Protein AF-A0A959X5K1-F1 (afdb_monomer_lite)

Structure (mmCIF, N/CA/C/O backbone):
data_AF-A0A959X5K1-F1
#
_entry.id   AF-A0A959X5K1-F1
#
loop_
_atom_site.group_PDB
_atom_site.id
_atom_site.type_symbol
_atom_site.label_atom_id
_atom_site.label_alt_id
_atom_site.label_comp_id
_atom_site.label_asym_id
_atom_site.label_entity_id
_atom_site.label_seq_id
_atom_site.pdbx_PDB_ins_code
_atom_site.Cartn_x
_atom_site.Cartn_y
_atom_site.Cartn_z
_atom_site.occupancy
_atom_site.B_iso_or_equiv
_atom_site.auth_seq_id
_atom_site.auth_comp_id
_atom_site.auth_asym_id
_atom_site.auth_atom_id
_atom_site.pdbx_PDB_model_num
ATOM 1 N N . MET A 1 1 ? 23.063 24.736 -25.709 1.00 43.69 1 MET A N 1
ATOM 2 C CA . MET A 1 1 ? 22.345 24.090 -24.593 1.00 43.69 1 MET A CA 1
ATOM 3 C C . MET A 1 1 ? 21.245 23.262 -25.231 1.00 43.69 1 MET A C 1
ATOM 5 O O . MET A 1 1 ? 20.213 23.814 -25.581 1.00 43.69 1 MET A O 1
ATOM 9 N N . GLU A 1 2 ? 21.546 22.007 -25.569 1.00 43.53 2 GLU A N 1
ATOM 10 C CA . GLU A 1 2 ? 20.599 21.127 -26.264 1.00 43.53 2 GLU A CA 1
ATOM 11 C C . GLU A 1 2 ? 19.374 20.903 -25.375 1.00 43.53 2 GLU A C 1
ATOM 13 O O . GLU A 1 2 ? 19.496 20.518 -24.210 1.00 43.53 2 GLU A O 1
ATOM 18 N N . LEU A 1 3 ? 18.194 21.192 -25.918 1.00 49.06 3 LEU A N 1
ATOM 19 C CA . LEU A 1 3 ? 16.920 20.885 -25.289 1.00 49.06 3 LEU A CA 1
ATOM 20 C C . LEU A 1 3 ? 16.820 19.358 -25.194 1.00 49.06 3 LEU A C 1
ATOM 22 O O . LEU A 1 3 ? 16.525 18.695 -26.185 1.00 49.06 3 LEU A O 1
ATOM 26 N N . ARG A 1 4 ? 17.116 18.789 -24.017 1.00 59.97 4 ARG A N 1
ATOM 27 C CA . ARG A 1 4 ? 16.822 17.381 -23.720 1.00 59.97 4 ARG A CA 1
ATOM 28 C C . ARG A 1 4 ? 15.323 17.191 -23.903 1.00 59.97 4 ARG A C 1
ATOM 30 O O . ARG A 1 4 ? 14.542 17.664 -23.082 1.00 59.97 4 ARG A O 1
ATOM 37 N N . VAL A 1 5 ? 14.937 16.534 -24.991 1.00 61.31 5 VAL A N 1
ATOM 38 C CA . VAL A 1 5 ? 13.550 16.140 -25.229 1.00 61.31 5 VAL A CA 1
ATOM 39 C C . VAL A 1 5 ? 13.126 15.274 -24.036 1.00 61.31 5 VAL A C 1
ATOM 41 O O . VAL A 1 5 ? 13.814 14.290 -23.742 1.00 61.31 5 VAL A O 1
ATOM 44 N N . PRO A 1 6 ? 12.077 15.652 -23.284 1.00 72.31 6 PRO A N 1
ATOM 45 C CA . PRO A 1 6 ? 11.595 14.834 -22.183 1.00 72.31 6 PRO A CA 1
ATOM 46 C C . PRO A 1 6 ? 11.136 13.488 -22.745 1.00 72.31 6 PRO A C 1
ATOM 48 O O . PRO A 1 6 ? 10.443 13.440 -23.760 1.00 72.31 6 PRO A O 1
ATOM 51 N N . TYR A 1 7 ? 11.552 12.395 -22.106 1.00 78.44 7 TYR A N 1
ATOM 52 C CA . TYR A 1 7 ? 11.063 11.066 -22.456 1.00 78.44 7 TYR A CA 1
ATOM 53 C C . TYR A 1 7 ? 9.536 11.048 -22.325 1.00 78.44 7 TYR A C 1
ATOM 55 O O . TYR A 1 7 ? 9.003 11.362 -21.260 1.00 78.44 7 TYR A O 1
ATOM 63 N N . GLN A 1 8 ? 8.850 10.694 -23.409 1.00 81.00 8 GLN A N 1
ATOM 64 C CA . GLN A 1 8 ? 7.410 10.482 -23.422 1.00 81.00 8 GLN A CA 1
ATOM 65 C C . GLN A 1 8 ? 7.157 8.987 -23.613 1.00 81.00 8 GLN A C 1
ATOM 67 O O . GLN A 1 8 ? 7.578 8.441 -24.633 1.00 81.00 8 GLN A O 1
ATOM 72 N N . PRO A 1 9 ? 6.521 8.308 -22.644 1.00 79.00 9 PRO A N 1
ATOM 73 C CA . PRO A 1 9 ? 6.221 6.897 -22.788 1.00 79.00 9 PRO A CA 1
ATOM 74 C C . PRO A 1 9 ? 5.222 6.693 -23.926 1.00 79.00 9 PRO A C 1
ATOM 76 O O . PRO A 1 9 ? 4.133 7.266 -23.931 1.00 79.00 9 PRO A O 1
ATOM 79 N N . GLU A 1 10 ? 5.595 5.856 -24.890 1.00 83.81 10 GLU A N 1
ATOM 80 C CA . GLU A 1 10 ? 4.657 5.369 -25.892 1.00 83.81 10 GLU A CA 1
ATOM 81 C C . GLU A 1 10 ? 3.649 4.414 -25.237 1.00 83.81 10 GLU A C 1
ATOM 83 O O . GLU A 1 10 ? 3.964 3.708 -24.279 1.00 83.81 10 GLU A O 1
ATOM 88 N N . ILE A 1 11 ? 2.420 4.381 -25.756 1.00 83.50 11 ILE A N 1
ATOM 89 C CA . ILE A 1 11 ? 1.342 3.550 -25.194 1.00 83.50 11 ILE A CA 1
ATOM 90 C C . ILE A 1 11 ? 1.515 2.070 -25.599 1.00 83.50 11 ILE A C 1
ATOM 92 O O . ILE A 1 11 ? 1.111 1.167 -24.868 1.00 83.50 11 ILE A O 1
ATOM 96 N N . ALA A 1 12 ? 2.145 1.806 -26.751 1.00 86.25 12 ALA A N 1
ATOM 97 C CA . ALA A 1 12 ? 2.345 0.462 -27.300 1.00 86.25 12 ALA A CA 1
ATOM 98 C C . ALA A 1 12 ? 3.810 0.173 -27.714 1.00 86.25 12 ALA A C 1
ATOM 100 O O . ALA A 1 12 ? 4.059 -0.213 -28.858 1.00 86.25 12 ALA A O 1
ATOM 101 N N . PRO A 1 13 ? 4.800 0.334 -26.812 1.00 83.50 13 PRO A N 1
ATOM 102 C CA . PRO A 1 13 ? 6.223 0.189 -27.141 1.00 83.50 13 PRO A CA 1
ATOM 103 C C . PRO A 1 13 ? 6.631 -1.257 -27.454 1.00 83.50 13 PRO A C 1
ATOM 105 O O . PRO A 1 13 ? 7.675 -1.502 -28.056 1.00 83.50 13 PRO A O 1
ATOM 108 N N . VAL A 1 14 ? 5.808 -2.239 -27.070 1.00 83.56 14 VAL A N 1
ATOM 109 C CA . VAL A 1 14 ? 6.082 -3.659 -27.296 1.00 83.56 14 VAL A CA 1
ATOM 110 C C . VAL A 1 14 ? 5.436 -4.068 -28.611 1.00 83.56 14 VAL A C 1
ATOM 112 O O . VAL A 1 14 ? 4.251 -4.398 -28.674 1.00 83.56 14 VAL A O 1
ATOM 115 N N . ASN A 1 15 ? 6.238 -4.049 -29.676 1.00 82.12 15 ASN A N 1
ATOM 116 C CA . ASN A 1 15 ? 5.842 -4.504 -31.012 1.00 82.12 15 ASN A CA 1
ATOM 117 C C . ASN A 1 15 ? 4.575 -3.804 -31.560 1.00 82.12 15 ASN A C 1
ATOM 119 O O . ASN A 1 15 ? 3.786 -4.416 -32.279 1.00 82.12 15 ASN A O 1
ATOM 123 N N . GLY A 1 16 ? 4.331 -2.548 -31.162 1.00 83.50 16 GLY A N 1
ATOM 124 C CA . GLY A 1 16 ? 3.161 -1.769 -31.583 1.00 83.50 16 GLY A CA 1
ATOM 125 C C . GLY A 1 16 ? 1.818 -2.274 -31.041 1.00 83.50 16 GLY A C 1
ATOM 126 O O . GLY A 1 16 ? 0.771 -1.791 -31.468 1.00 83.50 16 GLY A O 1
ATOM 127 N N . SER A 1 17 ? 1.812 -3.244 -30.118 1.00 88.62 17 SER A N 1
ATOM 128 C CA . SER A 1 17 ? 0.588 -3.848 -29.591 1.00 88.62 17 SER A CA 1
ATOM 129 C C . SER A 1 17 ? 0.280 -3.368 -28.177 1.00 88.62 17 SER A C 1
ATOM 131 O O . SER A 1 17 ? 1.017 -3.643 -27.229 1.00 88.62 17 SER A O 1
ATOM 133 N N . LEU A 1 18 ? -0.876 -2.718 -28.022 1.00 90.44 18 LEU A N 1
ATOM 134 C CA . LEU A 1 18 ? -1.377 -2.250 -26.729 1.00 90.44 18 LEU A CA 1
ATOM 135 C C . LEU A 1 18 ? -1.512 -3.390 -25.710 1.00 90.44 18 LEU A C 1
ATOM 137 O O . LEU A 1 18 ? -1.177 -3.226 -24.540 1.00 90.44 18 LEU A O 1
ATOM 141 N N . THR A 1 19 ? -1.997 -4.554 -26.146 1.00 91.19 19 THR A N 1
ATOM 142 C CA . THR A 1 19 ? -2.244 -5.689 -25.250 1.00 91.19 19 THR A CA 1
ATOM 143 C C . THR A 1 19 ? -0.942 -6.289 -24.737 1.00 91.19 19 THR A C 1
ATOM 145 O O . THR A 1 19 ? -0.837 -6.585 -23.550 1.00 91.19 19 THR A O 1
ATOM 148 N N . LEU A 1 20 ? 0.075 -6.418 -25.594 1.00 88.50 20 LEU A N 1
ATOM 149 C CA . LEU A 1 20 ? 1.394 -6.899 -25.182 1.00 88.50 20 LEU A CA 1
ATOM 150 C C . LEU A 1 20 ? 2.075 -5.911 -24.234 1.00 88.50 20 LEU A C 1
ATOM 152 O O . LEU A 1 20 ? 2.602 -6.326 -23.203 1.00 88.50 20 LEU A O 1
ATOM 156 N N . SER A 1 21 ? 2.011 -4.613 -24.532 1.00 90.19 21 SER A N 1
ATOM 157 C CA . SER A 1 21 ? 2.534 -3.574 -23.641 1.00 90.19 21 SER A CA 1
ATOM 158 C C . SER A 1 21 ? 1.841 -3.570 -22.280 1.00 90.19 21 SER A C 1
ATOM 160 O O . SER A 1 21 ? 2.523 -3.478 -21.261 1.00 90.19 21 SER A O 1
ATOM 162 N N . ALA A 1 22 ? 0.520 -3.763 -22.237 1.00 90.94 22 ALA A N 1
ATOM 163 C CA . ALA A 1 22 ? -0.222 -3.895 -20.985 1.00 90.94 22 ALA A CA 1
ATOM 164 C C . ALA A 1 22 ? 0.196 -5.144 -20.186 1.00 90.94 22 ALA A C 1
ATOM 166 O O . ALA A 1 22 ? 0.398 -5.061 -18.976 1.00 90.94 22 ALA A O 1
ATOM 167 N N . LEU A 1 23 ? 0.386 -6.291 -20.848 1.00 92.69 23 LEU A N 1
ATOM 168 C CA . LEU A 1 23 ? 0.854 -7.521 -20.195 1.00 92.69 23 LEU A CA 1
ATOM 169 C C . LEU A 1 23 ? 2.262 -7.369 -19.609 1.00 92.69 23 LEU A C 1
ATOM 171 O O . LEU A 1 23 ? 2.522 -7.838 -18.502 1.00 92.69 23 LEU A O 1
ATOM 175 N N . VAL A 1 24 ? 3.160 -6.683 -20.317 1.00 92.50 24 VAL A N 1
ATOM 176 C CA . VAL A 1 24 ? 4.510 -6.384 -19.821 1.00 92.50 24 VAL A CA 1
ATOM 177 C C . VAL A 1 24 ? 4.456 -5.397 -18.648 1.00 92.50 24 VAL A C 1
ATOM 179 O O . VAL A 1 24 ? 5.138 -5.605 -17.644 1.00 92.50 24 VAL A O 1
ATOM 182 N N . ALA A 1 25 ? 3.598 -4.376 -18.717 1.00 92.19 25 ALA A N 1
ATOM 183 C CA . ALA A 1 25 ? 3.394 -3.417 -17.629 1.00 92.19 25 ALA A CA 1
ATOM 184 C C . ALA A 1 25 ? 2.793 -4.050 -16.359 1.00 92.19 25 ALA A C 1
ATOM 186 O O . ALA A 1 25 ? 2.992 -3.531 -15.263 1.00 92.19 25 ALA A O 1
ATOM 187 N N . LEU A 1 26 ? 2.103 -5.191 -16.474 1.00 94.69 26 LEU A N 1
ATOM 188 C CA . LEU A 1 26 ? 1.565 -5.941 -15.333 1.00 94.69 26 LEU A CA 1
ATOM 189 C C . LEU A 1 26 ? 2.632 -6.721 -14.548 1.00 94.69 26 LEU A C 1
ATOM 191 O O . LEU A 1 26 ? 2.380 -7.101 -13.404 1.00 94.69 26 LEU A O 1
ATOM 195 N N . LEU A 1 27 ? 3.820 -6.968 -15.111 1.00 96.06 27 LEU A N 1
ATOM 196 C CA . LEU A 1 27 ? 4.839 -7.825 -14.487 1.00 96.06 27 LEU A CA 1
ATOM 197 C C . LEU A 1 27 ? 5.269 -7.382 -13.075 1.00 96.06 27 LEU A C 1
ATOM 199 O O . LEU A 1 27 ? 5.339 -8.248 -12.197 1.00 96.06 27 LEU A O 1
ATOM 203 N N . PRO A 1 28 ? 5.518 -6.089 -12.784 1.00 95.06 28 PRO A N 1
ATOM 204 C CA . PRO A 1 28 ? 5.879 -5.660 -11.430 1.00 95.06 28 PRO A CA 1
ATOM 205 C C . PRO A 1 28 ? 4.752 -5.918 -10.419 1.00 95.06 28 PRO A C 1
ATOM 207 O O . PRO A 1 28 ? 5.002 -6.350 -9.293 1.00 95.06 28 PRO A O 1
ATOM 210 N N . LEU A 1 29 ? 3.501 -5.724 -10.848 1.00 94.31 29 LEU A N 1
ATOM 211 C CA . LEU A 1 29 ? 2.308 -5.950 -10.035 1.00 94.31 29 LEU A CA 1
ATOM 212 C C . LEU A 1 29 ? 2.107 -7.446 -9.741 1.00 94.31 29 LEU A C 1
ATOM 214 O O . LEU A 1 29 ? 1.891 -7.846 -8.599 1.00 94.31 29 LEU A O 1
ATOM 218 N N . LEU A 1 30 ? 2.250 -8.301 -10.753 1.00 95.88 30 LEU A N 1
ATOM 219 C CA . LEU A 1 30 ? 2.216 -9.751 -10.554 1.00 95.88 30 LEU A CA 1
ATOM 220 C C . LEU A 1 30 ? 3.348 -10.214 -9.636 1.00 95.88 30 LEU A C 1
ATOM 222 O O . LEU A 1 30 ? 3.130 -11.068 -8.779 1.00 95.88 30 LEU A O 1
ATOM 226 N N . THR A 1 31 ? 4.533 -9.614 -9.762 1.00 95.88 31 THR A N 1
ATOM 227 C CA . THR A 1 31 ? 5.687 -9.933 -8.914 1.00 95.88 31 THR A CA 1
ATOM 228 C C . THR A 1 31 ? 5.363 -9.693 -7.444 1.00 95.88 31 THR A C 1
ATOM 230 O O . THR A 1 31 ? 5.574 -10.591 -6.628 1.00 95.88 31 THR A O 1
ATOM 233 N N . ILE A 1 32 ? 4.789 -8.539 -7.088 1.00 94.50 32 ILE A N 1
ATOM 234 C CA . ILE A 1 32 ? 4.451 -8.257 -5.686 1.00 94.50 32 ILE A CA 1
ATOM 235 C C . ILE A 1 32 ? 3.330 -9.169 -5.166 1.00 94.50 32 ILE A C 1
ATOM 237 O O . ILE A 1 32 ? 3.446 -9.707 -4.065 1.00 94.50 32 ILE A O 1
ATOM 241 N N . PHE A 1 33 ? 2.290 -9.438 -5.964 1.00 93.50 33 PHE A N 1
ATOM 242 C CA . PHE A 1 33 ? 1.192 -10.318 -5.547 1.00 93.50 33 PHE A CA 1
ATOM 243 C C . PHE A 1 33 ? 1.632 -11.772 -5.368 1.00 93.50 33 PHE A C 1
ATOM 245 O O . PHE A 1 33 ? 1.243 -12.420 -4.395 1.00 93.50 33 PHE A O 1
ATOM 252 N N . ILE A 1 34 ? 2.471 -12.289 -6.266 1.00 95.56 34 ILE A N 1
ATOM 253 C CA . ILE A 1 34 ? 2.982 -13.661 -6.181 1.00 95.56 34 ILE A CA 1
ATOM 254 C C . ILE A 1 34 ? 3.962 -13.787 -5.013 1.00 95.56 34 ILE A C 1
ATOM 256 O O . ILE A 1 34 ? 3.846 -14.717 -4.213 1.00 95.56 34 ILE A O 1
ATOM 260 N N . THR A 1 35 ? 4.905 -12.853 -4.871 1.00 96.12 35 THR A N 1
ATOM 261 C CA . THR A 1 35 ? 5.909 -12.919 -3.796 1.00 96.12 35 THR A CA 1
ATOM 262 C C . THR A 1 35 ? 5.286 -12.767 -2.410 1.00 96.12 35 THR A C 1
ATOM 264 O O . THR A 1 35 ? 5.654 -13.507 -1.497 1.00 96.12 35 THR A O 1
ATOM 267 N N . LEU A 1 36 ? 4.305 -11.875 -2.243 1.00 92.62 36 LEU A N 1
ATOM 268 C CA . LEU A 1 36 ? 3.651 -11.650 -0.954 1.00 92.62 36 LEU A CA 1
ATOM 269 C C . LEU A 1 36 ? 2.544 -12.676 -0.664 1.00 92.62 36 LEU A C 1
ATOM 271 O O . LEU A 1 36 ? 2.467 -13.201 0.444 1.00 92.62 36 LEU A O 1
ATOM 275 N N . GLY A 1 37 ? 1.698 -12.985 -1.648 1.00 90.31 37 GLY A N 1
ATOM 276 C CA . GLY A 1 37 ? 0.537 -13.859 -1.470 1.00 90.31 37 GLY A CA 1
ATOM 277 C C . GLY A 1 37 ? 0.879 -15.346 -1.534 1.00 90.31 37 GLY A C 1
ATOM 278 O O . GLY A 1 37 ? 0.533 -16.104 -0.627 1.00 90.31 37 GLY A O 1
ATOM 279 N N . ALA A 1 38 ? 1.572 -15.771 -2.594 1.00 92.44 38 ALA A N 1
ATOM 280 C CA . ALA A 1 38 ? 1.869 -17.185 -2.827 1.00 92.44 38 ALA A CA 1
ATOM 281 C C . ALA A 1 38 ? 3.150 -17.632 -2.111 1.00 92.44 38 ALA A C 1
ATOM 283 O O . ALA A 1 38 ? 3.142 -18.639 -1.406 1.00 92.44 38 ALA A O 1
ATOM 284 N N . LEU A 1 39 ? 4.241 -16.872 -2.259 1.00 93.62 39 LEU A N 1
ATOM 285 C CA . LEU A 1 39 ? 5.542 -17.220 -1.673 1.00 93.62 39 LEU A CA 1
ATOM 286 C C . LEU A 1 39 ? 5.700 -16.747 -0.221 1.00 93.62 39 LEU A C 1
ATOM 288 O O . LEU A 1 39 ? 6.617 -17.198 0.464 1.00 93.62 39 LEU A O 1
ATOM 292 N N . ARG A 1 40 ? 4.812 -15.858 0.252 1.00 92.69 40 ARG A N 1
ATOM 293 C CA . ARG A 1 40 ? 4.804 -15.308 1.620 1.00 92.69 40 ARG A CA 1
ATOM 294 C C . ARG A 1 40 ? 6.150 -14.715 2.044 1.00 92.69 40 ARG A C 1
ATOM 296 O O . ARG A 1 40 ? 6.591 -14.877 3.183 1.00 92.69 40 ARG A O 1
ATOM 303 N N . TRP A 1 41 ? 6.828 -14.041 1.119 1.00 94.88 41 TRP A N 1
ATOM 304 C CA . TRP A 1 41 ? 8.067 -13.331 1.417 1.00 94.88 41 TRP A CA 1
ATOM 305 C C . TRP A 1 41 ? 7.816 -12.170 2.375 1.00 94.88 41 TRP A C 1
ATOM 307 O O . TRP A 1 41 ? 6.720 -11.617 2.454 1.00 94.88 41 TRP A O 1
ATOM 317 N N . LYS A 1 42 ? 8.865 -11.757 3.092 1.00 93.94 42 LYS A N 1
ATOM 318 C CA . LYS A 1 42 ? 8.795 -10.526 3.885 1.00 93.94 42 LYS A CA 1
ATOM 319 C C . LYS A 1 42 ? 8.573 -9.338 2.943 1.00 93.94 42 LYS A C 1
ATOM 321 O O . LYS A 1 42 ? 9.202 -9.266 1.888 1.00 93.94 42 LYS A O 1
ATOM 326 N N . ALA A 1 43 ? 7.735 -8.389 3.361 1.00 89.38 43 ALA A N 1
ATOM 327 C CA . ALA A 1 43 ? 7.292 -7.270 2.526 1.00 89.38 43 ALA A CA 1
ATOM 328 C C . ALA A 1 43 ? 8.443 -6.472 1.884 1.00 89.38 43 ALA A C 1
ATOM 330 O O . ALA A 1 43 ? 8.347 -6.099 0.721 1.00 89.38 43 ALA A O 1
ATOM 331 N N . HIS A 1 44 ? 9.561 -6.278 2.593 1.00 91.50 44 HIS A N 1
ATOM 332 C CA . HIS A 1 44 ? 10.728 -5.579 2.043 1.00 91.50 44 HIS A CA 1
ATOM 333 C C . HIS A 1 44 ? 11.367 -6.320 0.859 1.00 91.50 44 HIS A C 1
ATOM 335 O O . HIS A 1 44 ? 11.732 -5.684 -0.124 1.00 91.50 44 HIS A O 1
ATOM 341 N N . TRP A 1 45 ? 11.461 -7.654 0.906 1.00 94.00 45 TRP A N 1
ATOM 342 C CA . TRP A 1 45 ? 11.999 -8.445 -0.207 1.00 94.00 45 TRP A CA 1
ATOM 343 C C . TRP A 1 45 ? 11.034 -8.498 -1.390 1.00 94.00 45 TRP A C 1
ATOM 345 O O . TRP A 1 45 ? 11.463 -8.355 -2.533 1.00 94.00 45 TRP A O 1
ATOM 355 N N . ALA A 1 46 ? 9.735 -8.641 -1.118 1.00 94.62 46 ALA A N 1
ATOM 356 C CA . ALA A 1 46 ? 8.697 -8.566 -2.144 1.00 94.62 46 ALA A CA 1
ATOM 357 C C . ALA A 1 46 ? 8.727 -7.205 -2.865 1.00 94.62 46 ALA A C 1
ATOM 359 O O . ALA A 1 46 ? 8.808 -7.158 -4.092 1.00 94.62 46 ALA A O 1
ATOM 360 N N . GLY A 1 47 ? 8.776 -6.103 -2.110 1.00 93.12 47 GLY A N 1
ATOM 361 C CA . GLY A 1 47 ? 8.868 -4.747 -2.653 1.00 93.12 47 GLY A CA 1
ATOM 362 C C . GLY A 1 47 ? 10.135 -4.520 -3.481 1.00 93.12 47 GLY A C 1
ATOM 363 O O . GLY A 1 47 ? 10.044 -4.070 -4.620 1.00 93.12 47 GLY A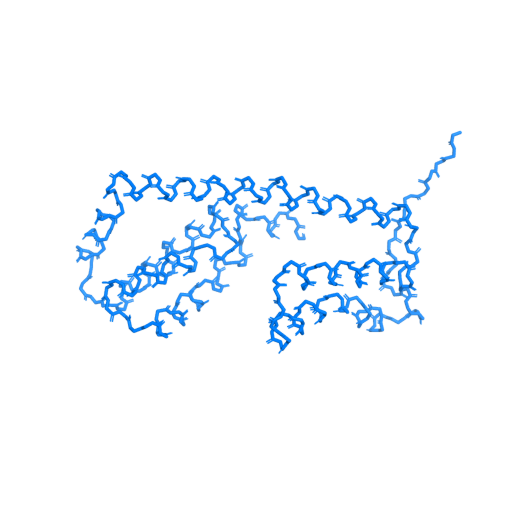 O 1
ATOM 364 N N . LEU A 1 48 ? 11.308 -4.907 -2.963 1.00 95.00 48 LEU A N 1
ATOM 365 C CA . LEU A 1 48 ? 12.574 -4.798 -3.702 1.00 95.00 48 LEU A CA 1
ATOM 366 C C . LEU A 1 48 ? 12.546 -5.588 -5.016 1.00 95.00 48 LEU A C 1
ATOM 368 O O . LEU A 1 48 ? 13.017 -5.094 -6.039 1.00 95.00 48 LEU A O 1
ATOM 372 N N . SER A 1 49 ? 11.962 -6.790 -5.010 1.00 95.62 49 SER A N 1
ATOM 373 C CA . SER A 1 49 ? 11.823 -7.594 -6.228 1.00 95.62 49 SER A CA 1
ATOM 374 C C . SER A 1 49 ? 10.898 -6.937 -7.257 1.00 95.62 49 SER A C 1
ATOM 376 O O . SER A 1 49 ? 11.227 -6.909 -8.441 1.00 95.62 49 SER A O 1
ATOM 378 N N . ALA A 1 50 ? 9.790 -6.333 -6.819 1.00 95.62 50 ALA A N 1
ATOM 379 C CA . ALA A 1 50 ? 8.868 -5.627 -7.701 1.00 95.62 50 ALA A CA 1
ATOM 380 C C . ALA A 1 50 ? 9.505 -4.368 -8.308 1.00 95.62 50 ALA A C 1
ATOM 382 O O . ALA A 1 50 ? 9.352 -4.130 -9.503 1.00 95.62 50 ALA A O 1
ATOM 383 N N . VAL A 1 51 ? 10.282 -3.611 -7.523 1.00 95.25 51 VAL A N 1
ATOM 384 C CA . VAL A 1 51 ? 11.061 -2.464 -8.023 1.00 95.25 51 VAL A CA 1
ATOM 385 C C . VAL A 1 51 ? 12.101 -2.918 -9.046 1.00 95.25 51 VAL A C 1
ATOM 387 O O . VAL A 1 51 ? 12.225 -2.303 -10.103 1.00 95.25 51 VAL A O 1
ATOM 390 N N . ALA A 1 52 ? 12.811 -4.019 -8.783 1.00 96.25 52 ALA A N 1
ATOM 391 C CA . ALA A 1 52 ? 13.769 -4.570 -9.737 1.00 96.25 52 ALA A CA 1
ATOM 392 C C . ALA A 1 52 ? 13.088 -4.942 -11.065 1.00 96.25 52 ALA A C 1
ATOM 394 O O . ALA A 1 52 ? 13.564 -4.553 -12.130 1.00 96.25 52 ALA A O 1
ATOM 395 N N . VAL A 1 53 ? 11.938 -5.622 -11.014 1.00 96.88 53 VAL A N 1
ATOM 396 C CA . VAL A 1 53 ? 11.153 -5.954 -12.213 1.00 96.88 53 VAL A CA 1
ATOM 397 C C . VAL A 1 53 ? 10.641 -4.693 -12.916 1.00 96.88 53 VAL A C 1
ATOM 399 O O . VAL A 1 53 ? 10.717 -4.622 -14.139 1.00 96.88 53 VAL A O 1
ATOM 402 N N . ALA A 1 54 ? 10.191 -3.672 -12.181 1.00 95.81 54 ALA A N 1
ATOM 403 C CA . ALA A 1 54 ? 9.753 -2.399 -12.757 1.00 95.81 54 ALA A CA 1
ATOM 404 C C . ALA A 1 54 ? 10.879 -1.679 -13.512 1.00 95.81 54 ALA A C 1
ATOM 406 O O . ALA A 1 54 ? 10.657 -1.204 -14.623 1.00 95.81 54 ALA A O 1
ATOM 407 N N . ILE A 1 55 ? 12.095 -1.658 -12.958 1.00 95.62 55 ILE A N 1
ATOM 408 C CA . ILE A 1 55 ? 13.275 -1.081 -13.621 1.00 95.62 55 ILE A CA 1
ATOM 409 C C . ILE A 1 55 ? 13.593 -1.843 -14.913 1.00 95.62 55 ILE A C 1
ATOM 411 O O . ILE A 1 55 ? 13.826 -1.224 -15.951 1.00 95.62 55 ILE A O 1
ATOM 415 N N . LEU A 1 56 ? 13.565 -3.180 -14.875 1.00 95.38 56 LEU A N 1
ATOM 416 C CA . LEU A 1 56 ? 13.797 -4.006 -16.064 1.00 95.38 56 LEU A CA 1
ATOM 417 C C . LEU A 1 56 ? 12.736 -3.745 -17.141 1.00 95.38 56 LEU A C 1
ATOM 419 O O . LEU A 1 56 ? 13.074 -3.576 -18.310 1.00 95.38 56 LEU A O 1
ATOM 423 N N . VAL A 1 57 ? 11.463 -3.659 -16.755 1.00 94.69 57 VAL A N 1
ATOM 424 C CA . VAL A 1 57 ? 10.360 -3.353 -17.674 1.00 94.69 57 VAL A CA 1
ATOM 425 C C . VAL A 1 57 ? 10.492 -1.947 -18.263 1.00 94.69 57 VAL A C 1
ATOM 427 O O . VAL A 1 57 ? 10.310 -1.783 -19.467 1.00 94.69 57 VAL A O 1
ATOM 430 N N . ALA A 1 58 ? 10.853 -0.942 -17.465 1.00 92.62 58 ALA A N 1
ATOM 431 C CA . ALA A 1 58 ? 11.031 0.427 -17.944 1.00 92.62 58 ALA A CA 1
ATOM 432 C C . ALA A 1 58 ? 12.149 0.528 -18.996 1.00 92.62 58 ALA A C 1
ATOM 434 O O . ALA A 1 58 ? 11.960 1.141 -20.048 1.00 92.62 58 ALA A O 1
ATOM 435 N N . ILE A 1 59 ? 13.290 -0.123 -18.748 1.00 92.56 59 ILE A N 1
ATOM 436 C CA . ILE A 1 59 ? 14.445 -0.084 -19.654 1.00 92.56 59 ILE A CA 1
ATOM 437 C C . ILE A 1 59 ? 14.181 -0.920 -20.910 1.00 92.56 59 ILE A C 1
ATOM 439 O O . ILE A 1 59 ? 14.351 -0.422 -22.019 1.00 92.56 59 ILE A O 1
ATOM 443 N N . PHE A 1 60 ? 13.765 -2.180 -20.756 1.00 91.38 60 PHE A N 1
ATOM 444 C CA . PHE A 1 60 ? 13.685 -3.123 -21.878 1.00 91.38 60 PHE A CA 1
ATOM 445 C C . PHE A 1 60 ? 12.324 -3.147 -22.577 1.00 91.38 60 PHE A C 1
ATOM 447 O O . PHE A 1 60 ? 12.260 -3.403 -23.774 1.00 91.38 60 PHE A O 1
ATOM 454 N N . GLY A 1 61 ? 11.233 -2.913 -21.847 1.00 89.19 61 GLY A N 1
ATOM 455 C CA . GLY A 1 61 ? 9.874 -2.926 -22.397 1.00 89.19 61 GLY A CA 1
ATOM 456 C C . GLY A 1 61 ? 9.426 -1.570 -22.936 1.00 89.19 61 GLY A C 1
ATOM 457 O O . GLY A 1 61 ? 8.698 -1.520 -23.923 1.00 89.19 61 GLY A O 1
ATOM 458 N N . PHE A 1 62 ? 9.866 -0.481 -22.301 1.00 89.88 62 PHE A N 1
ATOM 459 C CA . PHE A 1 62 ? 9.443 0.885 -22.627 1.00 89.88 62 PHE A CA 1
ATOM 460 C C . PHE A 1 62 ? 10.572 1.754 -23.207 1.00 89.88 62 PHE A C 1
ATOM 462 O O . PHE A 1 62 ? 10.323 2.889 -23.594 1.00 89.88 62 PHE A O 1
ATOM 469 N N . ASN A 1 63 ? 11.796 1.225 -23.336 1.00 87.88 63 ASN A N 1
ATOM 470 C CA . ASN A 1 63 ? 12.961 1.948 -23.866 1.00 87.88 63 ASN A CA 1
ATOM 471 C C . ASN A 1 63 ? 13.272 3.254 -23.109 1.00 87.88 63 ASN A C 1
ATOM 473 O O . ASN A 1 63 ? 13.799 4.214 -23.678 1.00 87.88 63 ASN A O 1
ATOM 477 N N . MET A 1 64 ? 12.959 3.304 -21.811 1.00 89.75 64 MET A N 1
ATOM 478 C CA . MET A 1 64 ? 13.237 4.471 -20.983 1.00 89.75 64 MET A CA 1
ATOM 479 C C . MET A 1 64 ? 14.751 4.611 -20.753 1.00 89.75 64 MET A C 1
ATOM 481 O O . MET A 1 64 ? 15.414 3.637 -20.379 1.00 89.75 64 MET A O 1
ATOM 485 N N . PRO A 1 65 ? 15.333 5.817 -20.911 1.00 92.25 65 PRO A N 1
ATOM 486 C CA . PRO A 1 65 ? 16.738 6.045 -20.598 1.00 92.25 65 PRO A CA 1
ATOM 487 C C . PRO A 1 65 ? 17.066 5.640 -19.156 1.00 92.25 65 PRO A C 1
ATOM 489 O O . PRO A 1 65 ? 16.349 6.007 -18.221 1.00 92.25 65 PRO A O 1
ATOM 492 N N . VAL A 1 66 ? 18.187 4.939 -18.958 1.00 91.06 66 VAL A N 1
ATOM 493 C CA . VAL A 1 66 ? 18.596 4.412 -17.639 1.00 91.06 66 VAL A CA 1
ATOM 494 C C . VAL A 1 66 ? 18.658 5.516 -16.582 1.00 91.06 66 VAL A C 1
ATOM 496 O O . VAL A 1 66 ? 18.171 5.333 -15.471 1.00 91.06 66 VAL A O 1
ATOM 499 N N . GLY A 1 67 ? 19.189 6.691 -16.942 1.00 89.94 67 GLY A N 1
ATOM 500 C CA . GLY A 1 67 ? 19.253 7.834 -16.030 1.00 89.94 67 GLY A CA 1
ATOM 501 C C . GLY A 1 67 ? 17.872 8.260 -15.530 1.00 89.94 67 GLY A C 1
ATOM 502 O O . GLY A 1 67 ? 17.679 8.402 -14.328 1.00 89.94 67 GLY A O 1
ATOM 503 N N . LEU A 1 68 ? 16.896 8.397 -16.433 1.00 89.50 68 LEU A N 1
ATOM 504 C CA . LEU A 1 68 ? 15.524 8.751 -16.059 1.00 89.50 68 LEU A CA 1
ATOM 505 C C . LEU A 1 68 ? 14.859 7.638 -15.247 1.00 89.50 68 LEU A C 1
ATOM 507 O O . LEU A 1 68 ? 14.177 7.938 -14.278 1.00 89.50 68 LEU A O 1
ATOM 511 N N . THR A 1 69 ? 15.108 6.371 -15.588 1.00 92.00 69 THR A N 1
ATOM 512 C CA . THR A 1 69 ? 14.570 5.221 -14.842 1.00 92.00 69 THR A CA 1
ATOM 513 C C . THR A 1 69 ? 15.027 5.240 -13.383 1.00 92.00 69 THR A C 1
ATOM 515 O O . THR A 1 69 ? 14.219 5.074 -12.471 1.00 92.00 69 THR A O 1
ATOM 518 N N . VAL A 1 70 ? 16.321 5.487 -13.146 1.00 92.88 70 VAL A N 1
ATOM 519 C CA . VAL A 1 70 ? 16.877 5.595 -11.790 1.00 92.88 70 VAL A CA 1
ATOM 520 C C . VAL A 1 70 ? 16.313 6.814 -11.065 1.00 92.88 70 VAL A C 1
ATOM 522 O O . VAL A 1 70 ? 15.936 6.691 -9.903 1.00 92.88 70 VAL A O 1
ATOM 525 N N . PHE A 1 71 ? 16.201 7.971 -11.730 1.00 92.56 71 PHE A N 1
ATOM 526 C CA . PHE A 1 71 ? 15.594 9.155 -11.115 1.00 92.56 71 PHE A CA 1
ATOM 527 C C . PHE A 1 71 ? 14.136 8.919 -10.715 1.00 92.56 71 PHE A C 1
ATOM 529 O O . PHE A 1 71 ? 13.772 9.271 -9.599 1.00 92.56 71 PHE A O 1
ATOM 536 N N . SER A 1 72 ? 13.329 8.274 -11.561 1.00 91.88 72 SER A N 1
ATOM 537 C CA . SER A 1 72 ? 11.946 7.907 -11.229 1.00 91.88 72 SER A CA 1
ATOM 538 C C . SER A 1 72 ? 11.869 6.913 -10.068 1.00 91.88 72 SER A C 1
ATOM 540 O O . SER A 1 72 ? 11.034 7.067 -9.184 1.00 91.88 72 SER A O 1
ATOM 542 N N . ALA A 1 73 ? 12.763 5.920 -10.019 1.00 93.56 73 ALA A N 1
ATOM 543 C CA . ALA A 1 73 ? 12.816 4.979 -8.899 1.00 93.56 73 ALA A CA 1
ATOM 544 C C . ALA A 1 73 ? 13.199 5.670 -7.576 1.00 93.56 73 ALA A C 1
ATOM 546 O O . ALA A 1 73 ? 12.621 5.370 -6.531 1.00 93.56 73 ALA A O 1
ATOM 547 N N . LEU A 1 74 ? 14.157 6.603 -7.612 1.00 94.31 74 LEU A N 1
ATOM 548 C CA . LEU A 1 74 ? 14.571 7.385 -6.445 1.00 94.31 74 LEU A CA 1
ATOM 549 C C . LEU A 1 74 ? 13.493 8.367 -5.989 1.00 94.31 74 LEU A C 1
ATOM 551 O O . LEU A 1 74 ? 13.326 8.551 -4.787 1.00 94.31 74 LEU A O 1
ATOM 555 N N . GLU A 1 75 ? 12.767 8.977 -6.923 1.00 91.12 75 GLU A N 1
ATOM 556 C CA . GLU A 1 75 ? 11.627 9.842 -6.620 1.00 91.12 75 GLU A CA 1
ATOM 557 C C . GLU A 1 75 ? 10.544 9.048 -5.881 1.00 91.12 75 GLU A C 1
ATOM 559 O O . GLU A 1 75 ? 10.188 9.417 -4.762 1.00 91.12 75 GLU A O 1
ATOM 564 N N . GLY A 1 76 ? 10.153 7.879 -6.402 1.00 90.19 76 GLY A N 1
ATOM 565 C CA . GLY A 1 76 ? 9.201 6.999 -5.725 1.00 90.19 76 GLY A CA 1
ATOM 566 C C . GLY A 1 76 ? 9.694 6.528 -4.350 1.00 90.19 76 GLY A C 1
ATOM 567 O O . GLY A 1 76 ? 8.920 6.475 -3.393 1.00 90.19 76 GLY A O 1
ATOM 568 N N . ALA A 1 77 ? 10.993 6.241 -4.207 1.00 91.50 77 ALA A N 1
ATOM 569 C CA . ALA A 1 77 ? 11.589 5.900 -2.914 1.00 91.50 77 ALA A CA 1
ATOM 570 C C . ALA A 1 77 ? 11.553 7.079 -1.927 1.00 91.50 77 ALA A C 1
ATOM 572 O O . ALA A 1 77 ? 11.210 6.888 -0.762 1.00 91.50 77 ALA A O 1
ATOM 573 N N . ALA A 1 78 ? 11.864 8.295 -2.377 1.00 92.69 78 ALA A N 1
ATOM 574 C CA . ALA A 1 78 ? 11.785 9.501 -1.558 1.00 92.69 78 ALA A CA 1
ATOM 575 C C . ALA A 1 78 ? 10.338 9.803 -1.143 1.00 92.69 78 ALA A C 1
ATOM 577 O O . ALA A 1 78 ? 10.096 10.127 0.021 1.00 92.69 78 ALA A O 1
ATOM 578 N N . PHE A 1 79 ? 9.379 9.624 -2.055 1.00 85.94 79 PHE A N 1
ATOM 579 C CA . PHE A 1 79 ? 7.950 9.773 -1.785 1.00 85.94 79 PHE A CA 1
ATOM 580 C C . PHE A 1 79 ? 7.445 8.747 -0.757 1.00 85.94 79 PHE A C 1
ATOM 582 O O . PHE A 1 79 ? 6.677 9.074 0.148 1.00 85.94 79 PHE A O 1
ATOM 589 N N . GLY A 1 80 ? 7.925 7.505 -0.842 1.00 84.25 80 GLY A N 1
ATOM 590 C CA . GLY A 1 80 ? 7.628 6.480 0.155 1.00 84.25 80 GLY A CA 1
ATOM 591 C C . GLY A 1 80 ? 8.260 6.766 1.518 1.00 84.25 80 GLY A C 1
ATOM 592 O O . GLY A 1 80 ? 7.609 6.638 2.551 1.00 84.25 80 GLY A O 1
ATOM 593 N N . ILE A 1 81 ? 9.526 7.181 1.544 1.00 88.25 81 ILE A N 1
ATOM 594 C CA . ILE A 1 81 ? 10.260 7.385 2.798 1.00 88.25 81 ILE A CA 1
ATOM 595 C C . ILE A 1 81 ? 9.784 8.634 3.531 1.00 88.25 81 ILE A C 1
ATOM 597 O O . ILE A 1 81 ? 9.670 8.583 4.751 1.00 88.25 81 ILE A O 1
ATOM 601 N N . PHE A 1 82 ? 9.528 9.740 2.836 1.00 87.88 82 PHE A N 1
ATOM 602 C CA . PHE A 1 82 ? 9.219 11.006 3.494 1.00 87.88 82 PHE A CA 1
ATOM 603 C C . PHE A 1 82 ? 7.703 11.232 3.638 1.00 87.88 82 PHE A C 1
ATOM 605 O O . PHE A 1 82 ? 7.215 11.053 4.754 1.00 87.88 82 PHE A O 1
ATOM 612 N N . PRO A 1 83 ? 6.925 11.536 2.577 1.00 82.12 83 PRO A N 1
ATOM 613 C CA . PRO A 1 83 ? 5.479 11.748 2.683 1.00 82.12 83 PRO A CA 1
ATOM 614 C C . PRO A 1 83 ? 4.719 10.619 3.382 1.00 82.12 83 PRO A C 1
ATOM 616 O O . PRO A 1 83 ? 3.986 10.876 4.336 1.00 82.12 83 PRO A O 1
ATOM 619 N N . ILE A 1 84 ? 4.900 9.369 2.940 1.00 82.06 84 ILE A N 1
ATOM 620 C CA . ILE A 1 84 ? 4.098 8.250 3.459 1.00 82.06 84 ILE A CA 1
ATOM 621 C C . ILE A 1 84 ? 4.463 7.958 4.916 1.00 82.06 84 ILE A C 1
ATOM 623 O O . ILE A 1 84 ? 3.576 7.887 5.766 1.00 82.06 84 ILE A O 1
ATOM 627 N N . THR A 1 85 ? 5.756 7.852 5.240 1.00 84.38 85 THR A N 1
ATOM 628 C CA . THR A 1 85 ? 6.183 7.630 6.632 1.00 84.38 85 THR A CA 1
ATOM 629 C C . THR A 1 85 ? 5.743 8.766 7.547 1.00 84.38 85 THR A C 1
ATOM 631 O O . THR A 1 85 ? 5.342 8.499 8.675 1.00 84.38 85 THR A O 1
ATOM 634 N N . TRP A 1 86 ? 5.784 10.020 7.084 1.00 83.50 86 TRP A N 1
ATOM 635 C CA . TRP A 1 86 ? 5.353 11.167 7.882 1.00 83.50 86 TRP A CA 1
ATOM 636 C C . TRP A 1 86 ? 3.862 11.095 8.226 1.00 83.50 86 TRP A C 1
ATOM 638 O O . TRP A 1 86 ? 3.497 11.266 9.387 1.00 83.50 86 TRP A O 1
ATOM 648 N N . ILE A 1 87 ? 3.010 10.760 7.250 1.00 78.56 87 ILE A N 1
ATOM 649 C CA . ILE A 1 87 ? 1.567 10.568 7.469 1.00 78.56 87 ILE A CA 1
ATOM 650 C C . ILE A 1 87 ? 1.325 9.442 8.475 1.00 78.56 87 ILE A C 1
ATOM 652 O O . ILE A 1 87 ? 0.603 9.635 9.452 1.00 78.56 87 ILE A O 1
ATOM 656 N N . VAL A 1 88 ? 1.965 8.285 8.278 1.00 76.94 88 VAL A N 1
ATOM 657 C CA . VAL A 1 88 ? 1.809 7.128 9.170 1.00 76.94 88 VAL A CA 1
ATOM 658 C C . VAL A 1 88 ? 2.298 7.452 10.584 1.00 76.94 88 VAL A C 1
ATOM 660 O O . VAL A 1 88 ? 1.625 7.108 11.552 1.00 76.94 88 VAL A O 1
ATOM 663 N N . LEU A 1 89 ? 3.421 8.160 10.725 1.00 83.94 89 LEU A N 1
ATOM 664 C CA . LEU A 1 89 ? 3.947 8.586 12.021 1.00 83.94 89 LEU A CA 1
ATOM 665 C C . LEU A 1 8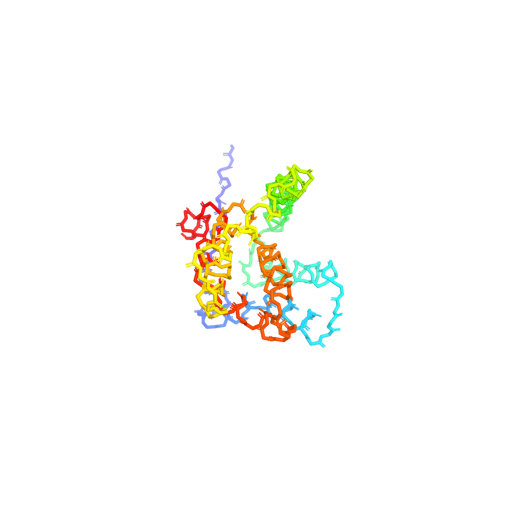9 ? 2.970 9.525 12.739 1.00 83.94 89 LEU A C 1
ATOM 667 O O . LEU A 1 89 ? 2.655 9.292 13.904 1.00 83.94 89 LEU A O 1
ATOM 671 N N . CYS A 1 90 ? 2.466 10.557 12.055 1.00 81.44 90 CYS A N 1
ATOM 672 C CA . CYS A 1 90 ? 1.481 11.480 12.620 1.00 81.44 90 CYS A CA 1
ATOM 673 C C . CYS A 1 90 ? 0.178 10.765 13.001 1.00 81.44 90 CYS A C 1
ATOM 675 O O . CYS A 1 90 ? -0.381 11.046 14.059 1.00 81.44 90 CYS A O 1
ATOM 677 N N . ALA A 1 91 ? -0.285 9.822 12.178 1.00 74.19 91 ALA A N 1
ATOM 678 C CA . ALA A 1 91 ? -1.490 9.046 12.441 1.00 74.19 91 ALA A CA 1
ATOM 679 C C . ALA A 1 91 ? -1.339 8.115 13.651 1.00 74.19 91 ALA A C 1
ATOM 681 O O . ALA A 1 91 ? -2.215 8.096 14.515 1.00 74.19 91 ALA A O 1
ATOM 682 N N . ILE A 1 92 ? -0.226 7.378 13.743 1.00 77.19 92 ILE A N 1
ATOM 683 C CA . ILE A 1 92 ? 0.077 6.528 14.903 1.00 77.19 92 ILE A CA 1
ATOM 684 C C . ILE A 1 92 ? 0.215 7.392 16.153 1.00 77.19 92 ILE A C 1
ATOM 686 O O . ILE A 1 92 ? -0.345 7.054 17.188 1.00 77.19 92 ILE A O 1
ATOM 690 N N . TRP A 1 93 ? 0.901 8.532 16.064 1.00 81.12 93 TRP A N 1
ATOM 691 C CA . TRP A 1 93 ? 1.042 9.443 17.196 1.00 81.12 93 TRP A CA 1
ATOM 692 C C . TRP A 1 93 ? -0.309 9.976 17.682 1.00 81.12 93 TRP A C 1
ATOM 694 O O . TRP A 1 93 ? -0.583 9.948 18.876 1.00 81.12 93 TRP A O 1
ATOM 704 N N . MET A 1 94 ? -1.187 10.399 16.771 1.00 73.44 94 MET A N 1
ATOM 705 C CA . MET A 1 94 ? -2.547 10.826 17.111 1.00 73.44 94 MET A CA 1
ATOM 706 C C . MET A 1 94 ? -3.375 9.683 17.718 1.00 73.44 94 MET A C 1
ATOM 708 O O . MET A 1 94 ? -4.130 9.909 18.665 1.00 73.44 94 MET A O 1
ATOM 712 N N . TYR A 1 95 ? -3.223 8.458 17.207 1.00 69.56 95 TYR A N 1
ATOM 713 C CA . TYR A 1 95 ? -3.863 7.269 17.768 1.00 69.56 95 TYR A CA 1
ATOM 714 C C . TYR A 1 95 ? -3.390 7.001 19.203 1.00 69.56 95 TYR A C 1
ATOM 716 O O . TYR A 1 95 ? -4.221 6.942 20.104 1.00 69.56 95 TYR A O 1
ATOM 724 N N . GLU A 1 96 ? -2.078 6.928 19.435 1.00 74.56 96 GLU A N 1
ATOM 725 C CA . GLU A 1 96 ? -1.487 6.721 20.765 1.00 74.56 96 GLU A CA 1
ATOM 726 C C . GLU A 1 96 ? -1.889 7.837 21.737 1.00 74.56 96 GLU A C 1
ATOM 728 O O . GLU A 1 96 ? -2.278 7.559 22.866 1.00 74.56 96 GLU A O 1
ATOM 733 N N . LEU A 1 97 ? -1.906 9.098 21.291 1.00 78.19 97 LEU A N 1
ATOM 734 C CA . LEU A 1 97 ? -2.421 10.214 22.092 1.00 78.19 97 LEU A CA 1
ATOM 735 C C . LEU A 1 97 ? -3.896 10.024 22.477 1.00 78.19 97 LEU A C 1
ATOM 737 O O . LEU A 1 97 ? -4.291 10.340 23.598 1.00 78.19 97 LEU A O 1
ATOM 741 N N . THR A 1 98 ? -4.724 9.516 21.563 1.00 66.62 98 THR A N 1
ATOM 742 C CA . THR A 1 98 ? -6.153 9.265 21.822 1.00 66.62 98 THR A CA 1
ATOM 743 C C . THR A 1 98 ? -6.350 8.116 22.814 1.00 66.62 98 THR A C 1
ATOM 745 O O . THR A 1 98 ? -7.256 8.165 23.646 1.00 66.62 98 THR A O 1
ATOM 748 N N . VAL A 1 99 ? -5.490 7.098 22.749 1.00 67.44 99 VAL A N 1
ATOM 749 C CA . VAL A 1 99 ? -5.484 5.966 23.683 1.00 67.44 99 VAL A CA 1
ATOM 750 C C . VAL A 1 99 ? -5.006 6.408 25.070 1.00 67.44 99 VAL A C 1
ATOM 752 O O . VAL A 1 99 ? -5.723 6.210 26.047 1.00 67.44 99 VAL A O 1
ATOM 755 N N . GLU A 1 100 ? -3.855 7.077 25.163 1.00 78.06 100 GLU A N 1
ATOM 756 C CA . GLU A 1 100 ? -3.258 7.522 26.433 1.00 78.06 100 GLU A CA 1
ATOM 757 C C . GLU A 1 100 ? -4.114 8.582 27.148 1.00 78.06 100 GLU A C 1
ATOM 759 O O . GLU A 1 100 ? -4.197 8.610 28.373 1.00 78.06 100 GLU A O 1
ATOM 764 N N . SER A 1 101 ? -4.813 9.440 26.396 1.00 78.06 101 SER A N 1
ATOM 765 C CA . SER A 1 101 ? -5.740 10.438 26.959 1.00 78.06 101 SER A CA 1
ATOM 766 C C . SER A 1 101 ? -7.052 9.849 27.494 1.00 78.06 101 SER A C 1
ATOM 768 O O . SER A 1 101 ? -7.923 10.610 27.924 1.00 78.06 101 SER A O 1
ATOM 770 N N . GLY A 1 102 ? -7.233 8.524 27.440 1.00 67.88 102 GLY A N 1
ATOM 771 C CA . GLY A 1 102 ? -8.431 7.824 27.916 1.00 67.88 102 GLY A CA 1
ATOM 772 C C . GLY A 1 102 ? -9.686 8.054 27.067 1.00 67.88 102 GLY A C 1
ATOM 773 O O . GLY A 1 102 ? -10.706 7.405 27.290 1.00 67.88 102 GLY A O 1
ATOM 774 N N . HIS A 1 103 ? -9.612 8.915 26.046 1.00 65.69 103 HIS A N 1
ATOM 775 C CA . HIS A 1 103 ? -10.740 9.240 25.173 1.00 65.69 103 HIS A CA 1
ATOM 776 C C . HIS A 1 103 ? -11.168 8.065 24.290 1.00 65.69 103 HIS A C 1
ATOM 778 O O . HIS A 1 103 ? -12.292 8.047 23.793 1.00 65.69 103 HIS A O 1
ATOM 784 N N . PHE A 1 104 ? -10.303 7.069 24.087 1.00 61.84 104 PHE A N 1
ATOM 785 C CA . PHE A 1 104 ? -10.674 5.854 23.364 1.00 61.84 104 PHE A CA 1
ATOM 786 C C . PHE A 1 104 ? -11.719 5.018 24.126 1.00 61.84 104 PHE A C 1
ATOM 788 O O . PHE A 1 104 ? -12.667 4.503 23.525 1.00 61.84 104 PHE A O 1
ATOM 795 N N . GLU A 1 105 ? -11.599 4.946 25.453 1.00 60.75 105 GLU A N 1
ATOM 796 C CA . GLU A 1 105 ? -12.575 4.291 26.329 1.00 60.75 105 GLU A CA 1
ATOM 797 C C . GLU A 1 105 ? -13.899 5.072 26.370 1.00 60.75 105 GLU A C 1
ATOM 799 O O . GLU A 1 105 ? -14.975 4.467 26.344 1.00 60.75 105 GLU A O 1
ATOM 804 N N . ASP A 1 106 ? -13.833 6.406 26.323 1.00 63.75 106 ASP A N 1
ATOM 805 C CA . ASP A 1 106 ? -15.011 7.272 26.192 1.00 63.75 106 ASP A CA 1
ATOM 806 C C . ASP A 1 106 ? -15.705 7.103 24.832 1.00 63.75 106 ASP A C 1
ATOM 808 O O . ASP A 1 106 ? -16.935 7.067 24.749 1.00 63.75 106 ASP A O 1
ATOM 812 N N . LEU A 1 107 ? -14.944 6.916 23.749 1.00 62.62 107 LEU A N 1
ATOM 813 C CA . LEU A 1 107 ? -15.501 6.614 22.428 1.00 62.62 107 LEU A CA 1
ATOM 814 C C . LEU A 1 107 ? -16.266 5.280 22.456 1.00 62.62 107 LEU A C 1
ATOM 816 O O . LEU A 1 107 ? -17.379 5.174 21.936 1.00 62.62 107 LEU A O 1
ATOM 820 N N . ARG A 1 108 ? -15.691 4.265 23.114 1.00 59.34 108 ARG A N 1
ATOM 821 C CA . ARG A 1 108 ? -16.301 2.939 23.283 1.00 59.34 108 ARG A CA 1
ATOM 822 C C . ARG A 1 108 ? -17.569 2.990 24.134 1.00 59.34 108 ARG A C 1
ATOM 824 O O . ARG A 1 108 ? -18.554 2.342 23.777 1.00 59.34 108 ARG A O 1
ATOM 831 N N . SER A 1 109 ? -17.564 3.751 25.228 1.00 64.44 109 SER A N 1
ATOM 832 C CA . SER A 1 109 ? -18.747 3.922 26.080 1.00 64.44 109 SER A CA 1
ATOM 833 C C . SER A 1 109 ? -19.854 4.688 25.349 1.00 64.44 109 SER A C 1
ATOM 835 O O . SER A 1 109 ? -21.017 4.296 25.423 1.00 64.44 109 SER A O 1
ATOM 837 N N . THR A 1 110 ? -19.492 5.683 24.532 1.00 66.81 110 THR A N 1
ATOM 838 C CA . THR A 1 110 ? -20.430 6.442 23.691 1.00 66.81 110 THR A CA 1
ATOM 839 C C . THR A 1 110 ? -21.129 5.552 22.660 1.00 66.81 110 THR A C 1
ATOM 841 O O . THR A 1 110 ? -22.326 5.703 22.425 1.00 66.81 110 THR A O 1
ATOM 844 N N . PHE A 1 111 ? -20.432 4.580 22.067 1.00 66.81 111 PHE A N 1
ATOM 845 C CA . PHE A 1 111 ? -21.043 3.693 21.076 1.00 66.81 111 PHE A CA 1
ATOM 846 C C . PHE A 1 111 ? -22.138 2.789 21.663 1.00 66.81 111 PHE A C 1
ATOM 848 O O . PHE A 1 111 ? -23.172 2.602 21.019 1.00 66.81 111 PHE A O 1
ATOM 855 N N . HIS A 1 112 ? -21.970 2.304 22.897 1.00 65.69 112 HIS A N 1
ATOM 856 C CA . HIS A 1 112 ? -23.016 1.548 23.598 1.00 65.69 112 HIS A CA 1
ATOM 857 C C . HIS A 1 112 ? -24.224 2.409 23.995 1.00 65.69 112 HIS A C 1
ATOM 859 O O . HIS A 1 112 ? -25.327 1.888 24.108 1.00 65.69 112 HIS A O 1
ATOM 865 N N . VAL A 1 113 ? -24.057 3.728 24.145 1.00 69.19 113 VAL A N 1
ATOM 866 C CA . VAL A 1 113 ? -25.184 4.651 24.384 1.00 69.19 113 VAL A CA 1
ATOM 867 C C . VAL A 1 113 ? -26.053 4.824 23.131 1.00 69.19 113 VAL A C 1
ATOM 869 O O . VAL A 1 113 ? -27.250 5.078 23.245 1.00 69.19 113 VAL A O 1
ATOM 872 N N . ILE A 1 114 ? -25.478 4.683 21.930 1.00 76.69 114 ILE A N 1
ATOM 873 C CA . ILE A 1 114 ? -26.205 4.875 20.665 1.00 76.69 114 ILE A CA 1
ATOM 874 C C . ILE A 1 114 ? -27.089 3.665 20.341 1.00 76.69 114 ILE A C 1
ATOM 876 O O . ILE A 1 114 ? -28.226 3.835 19.896 1.00 76.69 114 ILE A O 1
ATOM 880 N N . SER A 1 115 ? -26.570 2.445 20.504 1.00 79.69 115 SER A N 1
ATOM 881 C CA . SER A 1 115 ? -27.337 1.228 20.239 1.00 79.69 115 SER A CA 1
ATOM 882 C C . SER A 1 115 ? -26.729 -0.006 20.897 1.00 79.69 115 SER A C 1
ATOM 884 O O . SER A 1 115 ? -25.523 -0.236 20.816 1.00 79.69 115 SER A O 1
ATOM 886 N N . ASP A 1 116 ? -27.599 -0.860 21.432 1.00 79.19 116 ASP A N 1
ATOM 887 C CA . ASP A 1 116 ? -27.240 -2.199 21.901 1.00 79.19 116 ASP A CA 1
ATOM 888 C C . ASP A 1 116 ? -27.166 -3.239 20.766 1.00 79.19 116 ASP A C 1
ATOM 890 O O . ASP A 1 116 ? -26.706 -4.358 20.994 1.00 79.19 116 ASP A O 1
ATOM 894 N N . ASP A 1 117 ? -27.614 -2.915 19.541 1.00 85.69 117 ASP A N 1
ATOM 895 C CA . ASP A 1 117 ? -27.562 -3.856 18.415 1.00 85.69 117 ASP A CA 1
ATOM 896 C C . ASP A 1 117 ? -26.118 -3.970 17.883 1.00 85.69 117 ASP A C 1
ATOM 898 O O . ASP A 1 117 ? -25.587 -3.006 17.309 1.00 85.69 117 ASP A O 1
ATOM 902 N N . PRO A 1 118 ? -25.484 -5.160 17.968 1.00 80.44 118 PRO A N 1
ATOM 903 C CA . PRO A 1 118 ? -24.119 -5.370 17.492 1.00 80.44 118 PRO A CA 1
ATOM 904 C C . PRO A 1 118 ? -23.933 -5.027 16.011 1.00 80.44 118 PRO A C 1
ATOM 906 O O . PRO A 1 118 ? -22.815 -4.739 15.583 1.00 80.44 118 PRO A O 1
ATOM 909 N N . ARG A 1 119 ? -24.997 -5.094 15.202 1.00 88.81 119 ARG A N 1
ATOM 910 C CA . ARG A 1 119 ? -24.971 -4.798 13.762 1.00 88.81 119 ARG A CA 1
ATOM 911 C C . ARG A 1 119 ? -24.839 -3.303 13.510 1.00 88.81 119 ARG A C 1
ATOM 913 O O . ARG A 1 119 ? -24.052 -2.899 12.660 1.00 88.81 119 ARG A O 1
ATOM 920 N N . ILE A 1 120 ? -25.580 -2.491 14.264 1.00 89.31 120 ILE A N 1
ATOM 921 C CA . ILE A 1 120 ? -25.498 -1.028 14.192 1.00 89.31 120 ILE A CA 1
ATOM 922 C C . ILE A 1 120 ? -24.118 -0.583 14.676 1.00 89.31 120 ILE A C 1
ATOM 924 O O . ILE A 1 120 ? -23.457 0.212 14.009 1.00 89.31 120 ILE A O 1
ATOM 928 N N . LEU A 1 121 ? -23.638 -1.183 15.767 1.00 86.75 121 LEU A N 1
ATOM 929 C CA . LEU A 1 121 ? -22.301 -0.935 16.302 1.00 86.75 121 LEU A CA 1
ATOM 930 C C . LEU A 1 121 ? -21.206 -1.250 15.278 1.00 86.75 121 LEU A C 1
ATOM 932 O O . LEU A 1 121 ? -20.266 -0.476 15.101 1.00 86.75 121 LEU A O 1
ATOM 936 N N . ALA A 1 122 ? -21.362 -2.354 14.544 1.00 89.69 122 ALA A N 1
ATOM 937 C CA . ALA A 1 122 ? -20.437 -2.718 13.484 1.00 89.69 122 ALA A CA 1
ATOM 938 C C . ALA A 1 122 ? -20.412 -1.702 12.340 1.00 89.69 122 ALA A C 1
ATOM 940 O O . ALA A 1 122 ? -19.332 -1.399 11.845 1.00 89.69 122 ALA A O 1
ATOM 941 N N . ILE A 1 123 ? -21.555 -1.136 11.946 1.00 92.00 123 ILE A N 1
ATOM 942 C CA . ILE A 1 123 ? -21.598 -0.076 10.927 1.00 92.00 123 ILE A CA 1
ATOM 943 C C . ILE A 1 123 ? -20.892 1.184 11.443 1.00 92.00 123 ILE A C 1
ATOM 945 O O . ILE A 1 123 ? -20.039 1.741 10.754 1.00 92.00 123 ILE A O 1
ATOM 949 N N . LEU A 1 124 ? -21.190 1.613 12.670 1.00 89.94 124 LEU A N 1
ATOM 950 C CA . LEU A 1 124 ? -20.583 2.811 13.257 1.00 89.94 124 LEU A CA 1
ATOM 951 C C . LEU A 1 124 ? -19.059 2.690 13.367 1.00 89.94 124 LEU A C 1
ATOM 953 O O . LEU A 1 124 ? -18.340 3.618 12.998 1.00 89.94 124 LEU A O 1
ATOM 957 N N . ILE A 1 125 ? -18.565 1.540 13.826 1.00 89.19 125 ILE A N 1
ATOM 958 C CA . ILE A 1 125 ? -17.134 1.311 14.032 1.00 89.19 125 ILE A CA 1
ATOM 959 C C . ILE A 1 125 ? -16.433 1.018 12.703 1.00 89.19 125 ILE A C 1
ATOM 961 O O . ILE A 1 125 ? -15.498 1.721 12.330 1.00 89.19 125 ILE A O 1
ATOM 965 N N . ALA A 1 126 ? -16.864 -0.016 11.978 1.00 91.88 126 ALA A N 1
ATOM 966 C CA . ALA A 1 126 ? -16.133 -0.514 10.816 1.00 91.88 126 ALA A CA 1
ATOM 967 C C . ALA A 1 126 ? -16.272 0.391 9.589 1.00 91.88 126 ALA A C 1
ATOM 969 O O . ALA A 1 126 ? -15.325 0.509 8.819 1.00 91.88 126 ALA A O 1
ATOM 970 N N . PHE A 1 127 ? -17.436 1.020 9.399 1.00 92.12 127 PHE A N 1
ATOM 971 C CA . PHE A 1 127 ? -17.695 1.857 8.229 1.00 92.12 127 PHE A CA 1
ATOM 972 C C . PHE A 1 127 ? -17.475 3.341 8.529 1.00 92.12 127 PHE A C 1
ATOM 974 O O . PHE A 1 127 ? -16.620 3.960 7.902 1.00 92.12 127 PHE A O 1
ATOM 9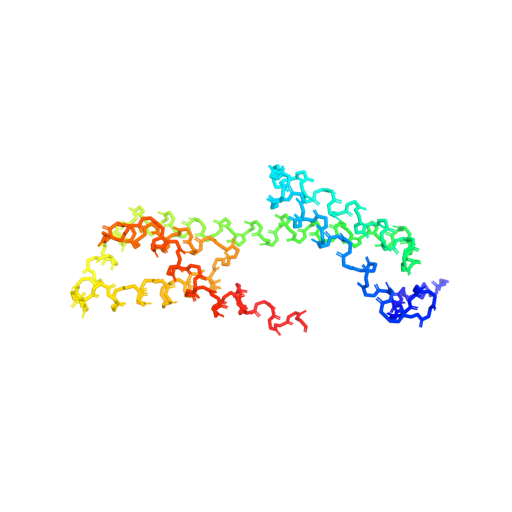81 N N . CYS A 1 128 ? -18.192 3.919 9.500 1.00 89.88 128 CYS A N 1
ATOM 982 C CA . CYS A 1 128 ? -18.121 5.365 9.746 1.00 89.88 128 CYS A CA 1
ATOM 983 C C . CYS A 1 128 ? -16.779 5.786 10.363 1.00 89.88 128 CYS A C 1
ATOM 985 O O . CYS A 1 128 ? -16.069 6.616 9.798 1.00 89.88 128 CYS A O 1
ATOM 987 N N . PHE A 1 129 ? -16.415 5.206 11.511 1.00 86.50 129 PHE A N 1
ATOM 988 C CA . PHE A 1 129 ? -15.159 5.530 12.189 1.00 86.50 129 PHE A CA 1
ATOM 989 C C . PHE A 1 129 ? -13.945 5.004 11.413 1.00 86.50 129 PHE A C 1
ATOM 991 O O . PHE A 1 129 ? -12.974 5.733 11.225 1.00 86.50 129 PHE A O 1
ATOM 998 N N . GLY A 1 130 ? -14.029 3.779 10.884 1.00 89.19 130 GLY A N 1
ATOM 999 C CA . GLY A 1 130 ? -13.014 3.224 9.987 1.00 89.19 130 GLY A CA 1
ATOM 1000 C C . GLY A 1 130 ? -12.750 4.112 8.773 1.00 89.19 130 GLY A C 1
ATOM 1001 O O . GLY A 1 130 ? -11.596 4.417 8.488 1.00 89.19 130 GLY A O 1
ATOM 1002 N N . GLY A 1 131 ? -13.801 4.609 8.115 1.00 88.88 131 GLY A N 1
ATOM 1003 C CA . GLY A 1 131 ? -13.670 5.518 6.977 1.00 88.88 131 GLY A CA 1
ATOM 1004 C C . GLY A 1 131 ? -13.079 6.883 7.339 1.00 88.88 131 GLY A C 1
ATOM 1005 O O . GLY A 1 131 ? -12.241 7.394 6.598 1.00 88.88 131 GLY A O 1
ATOM 1006 N N . LEU A 1 132 ? -13.444 7.450 8.496 1.00 85.88 132 LEU A N 1
ATOM 1007 C CA . LEU A 1 132 ? -12.801 8.661 9.022 1.00 85.88 132 LEU A CA 1
ATOM 1008 C C . LEU A 1 132 ? -11.296 8.435 9.221 1.00 85.88 132 LEU A C 1
ATOM 1010 O O . LEU A 1 132 ? -10.481 9.245 8.788 1.00 85.88 132 LEU A O 1
ATOM 1014 N N . MET A 1 133 ? -10.926 7.315 9.840 1.00 83.50 133 MET A N 1
ATOM 1015 C CA . MET A 1 133 ? -9.528 6.957 10.065 1.00 83.50 133 MET A CA 1
ATOM 1016 C C . MET A 1 133 ? -8.784 6.690 8.749 1.00 83.50 133 MET A C 1
ATOM 1018 O O . MET A 1 133 ? -7.617 7.054 8.642 1.00 83.50 133 MET A O 1
ATOM 1022 N N . GLU A 1 134 ? -9.429 6.113 7.731 1.00 86.50 134 GLU A N 1
ATOM 1023 C CA . GLU A 1 134 ? -8.842 5.926 6.390 1.00 86.50 134 GLU A CA 1
ATOM 1024 C C . GLU A 1 134 ? -8.559 7.261 5.703 1.00 86.50 134 GLU A C 1
ATOM 1026 O O . GLU A 1 134 ? -7.494 7.422 5.110 1.00 86.50 134 GLU A O 1
ATOM 1031 N N . ALA A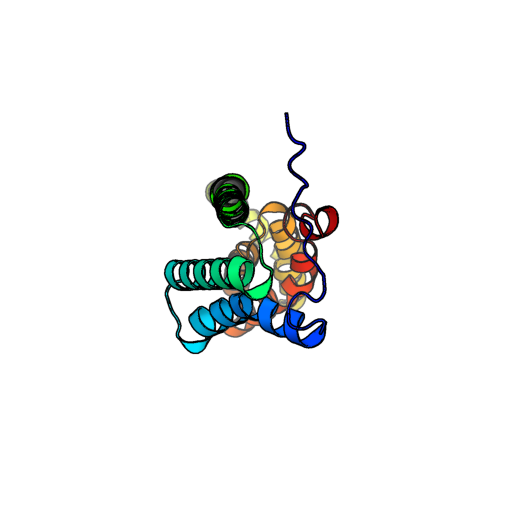 1 135 ? -9.430 8.256 5.872 1.00 82.50 135 ALA A N 1
ATOM 1032 C CA . ALA A 1 135 ? -9.191 9.599 5.352 1.00 82.50 135 ALA A CA 1
ATOM 1033 C C . ALA A 1 135 ? -8.014 10.317 6.045 1.00 82.50 135 ALA A C 1
ATOM 1035 O O . ALA A 1 135 ? -7.331 11.116 5.402 1.00 82.50 135 ALA A O 1
ATOM 1036 N N . LEU A 1 136 ? -7.774 10.044 7.334 1.00 78.31 136 LEU A N 1
ATOM 1037 C CA . LEU A 1 136 ? -6.720 10.687 8.132 1.00 78.31 136 LEU A CA 1
ATOM 1038 C C . LEU A 1 136 ? -5.365 9.972 8.030 1.00 78.31 136 LEU A C 1
ATOM 1040 O O . LEU A 1 136 ? -4.332 10.622 7.891 1.00 78.31 136 LEU A O 1
ATOM 1044 N N . ALA A 1 137 ? -5.370 8.642 8.129 1.00 76.44 137 ALA A N 1
ATOM 1045 C CA . ALA A 1 137 ? -4.175 7.809 8.224 1.00 76.44 137 ALA A CA 1
ATOM 1046 C C . ALA A 1 137 ? -3.862 7.068 6.918 1.00 76.44 137 ALA A C 1
ATOM 1048 O O . ALA A 1 137 ? -2.704 6.992 6.513 1.00 76.44 137 ALA A O 1
ATOM 1049 N N . GLY A 1 138 ? -4.892 6.516 6.271 1.00 76.50 138 GLY A N 1
ATOM 1050 C CA . GLY A 1 138 ? -4.766 5.628 5.117 1.00 76.50 138 GLY A CA 1
ATOM 1051 C C . GLY A 1 138 ? -3.966 4.345 5.385 1.00 76.50 138 GLY A C 1
ATOM 1052 O O . GLY A 1 138 ? -3.666 3.974 6.524 1.00 76.50 138 GLY A O 1
ATOM 1053 N N . PHE A 1 139 ? -3.596 3.661 4.300 1.00 73.56 139 PHE A N 1
ATOM 1054 C CA . PHE A 1 139 ? -2.612 2.566 4.279 1.00 73.56 139 PHE A CA 1
ATOM 1055 C C . PHE A 1 139 ? -2.951 1.351 5.165 1.00 73.56 139 PHE A C 1
ATOM 1057 O O . PHE A 1 139 ? -2.063 0.601 5.573 1.00 73.56 139 PHE A O 1
ATOM 1064 N N . GLY A 1 140 ? -4.236 1.117 5.450 1.00 76.38 140 GLY A N 1
ATOM 1065 C CA . GLY A 1 140 ? -4.706 -0.085 6.147 1.00 76.38 140 GLY A CA 1
ATOM 1066 C C . GLY A 1 140 ? -4.551 -0.080 7.674 1.00 76.38 140 GLY A C 1
ATOM 1067 O O . GLY A 1 140 ? -5.028 -1.012 8.323 1.00 76.38 140 GLY A O 1
ATOM 1068 N N . ALA A 1 141 ? -3.979 0.969 8.276 1.00 80.00 141 ALA A N 1
ATOM 1069 C CA . ALA A 1 141 ? -4.015 1.167 9.731 1.00 80.00 141 ALA A CA 1
ATOM 1070 C C . ALA A 1 141 ? -5.452 1.186 10.318 1.00 80.00 141 ALA A C 1
ATOM 1072 O O . ALA A 1 141 ? -5.678 0.548 11.352 1.00 80.00 141 ALA A O 1
ATOM 1073 N N . PRO A 1 142 ? -6.459 1.807 9.665 1.00 84.50 142 PRO A N 1
ATOM 1074 C CA . PRO A 1 142 ? -7.843 1.814 10.153 1.00 84.50 142 PRO A CA 1
ATOM 1075 C C . PRO A 1 142 ? -8.454 0.423 10.283 1.00 84.50 142 PRO A C 1
ATOM 1077 O O . PRO A 1 142 ? -9.198 0.158 11.229 1.00 84.50 142 PRO A O 1
ATOM 1080 N N . VAL A 1 143 ? -8.116 -0.478 9.355 1.00 89.06 143 VAL A N 1
ATOM 1081 C CA . VAL A 1 143 ? -8.610 -1.861 9.350 1.00 89.06 143 VAL A CA 1
ATOM 1082 C C . VAL A 1 143 ? -8.141 -2.602 10.600 1.00 89.06 143 VAL A C 1
ATOM 1084 O O . VAL A 1 143 ? -8.912 -3.332 11.221 1.00 89.06 143 VAL A O 1
ATOM 1087 N N . ALA A 1 144 ? -6.887 -2.392 11.004 1.00 86.06 144 ALA A N 1
ATOM 1088 C CA . ALA A 1 144 ? -6.350 -3.001 12.215 1.00 86.06 144 ALA A CA 1
ATOM 1089 C C . ALA A 1 144 ? -7.055 -2.463 13.471 1.00 86.06 144 ALA A C 1
ATOM 1091 O O . ALA A 1 144 ? -7.528 -3.248 14.294 1.00 86.06 144 ALA A O 1
ATOM 1092 N N . ILE A 1 145 ? -7.186 -1.136 13.584 1.00 84.69 145 ILE A N 1
ATOM 1093 C CA . ILE A 1 145 ? -7.780 -0.471 14.754 1.00 84.69 145 ILE A CA 1
ATOM 1094 C C . ILE A 1 145 ? -9.246 -0.885 14.927 1.00 84.69 145 ILE A C 1
ATOM 1096 O O . ILE A 1 145 ? -9.639 -1.407 15.972 1.00 84.69 145 ILE A O 1
ATOM 1100 N N . THR A 1 146 ? -10.059 -0.717 13.885 1.00 88.94 146 THR A N 1
ATOM 1101 C CA . THR A 1 146 ? -11.490 -1.055 13.941 1.00 88.94 146 THR A CA 1
ATOM 1102 C C . THR A 1 146 ? -11.731 -2.557 14.083 1.00 88.94 146 THR A C 1
ATOM 1104 O O . THR A 1 146 ? -12.696 -2.957 14.734 1.00 88.94 146 THR A O 1
ATOM 1107 N N . GLY A 1 147 ? -10.832 -3.404 13.567 1.00 91.12 147 GLY A N 1
ATOM 1108 C CA . GLY A 1 147 ? -10.864 -4.851 13.789 1.00 91.12 147 GLY A CA 1
ATOM 1109 C C . GLY A 1 147 ? -10.737 -5.215 15.267 1.00 91.12 147 GLY A C 1
ATOM 1110 O O . GLY A 1 147 ? -11.546 -5.989 15.783 1.00 91.12 147 GLY A O 1
ATOM 1111 N N . VAL A 1 148 ? -9.779 -4.602 15.968 1.00 86.19 148 VAL A N 1
ATOM 1112 C CA . VAL A 1 148 ? -9.603 -4.783 17.419 1.00 86.19 148 VAL A CA 1
ATOM 1113 C C . VAL A 1 148 ? -10.813 -4.246 18.190 1.00 86.19 148 VAL A C 1
ATOM 1115 O O . VAL A 1 148 ? -11.278 -4.901 19.125 1.00 86.19 148 VAL A O 1
ATOM 1118 N N . MET A 1 149 ? -11.386 -3.114 17.771 1.00 86.62 149 MET A N 1
ATOM 1119 C CA . MET A 1 149 ? -12.601 -2.564 18.388 1.00 86.62 149 MET A CA 1
ATOM 1120 C C . MET A 1 149 ? -13.811 -3.493 18.231 1.00 86.62 149 MET A C 1
ATOM 1122 O O . MET A 1 149 ? -14.530 -3.7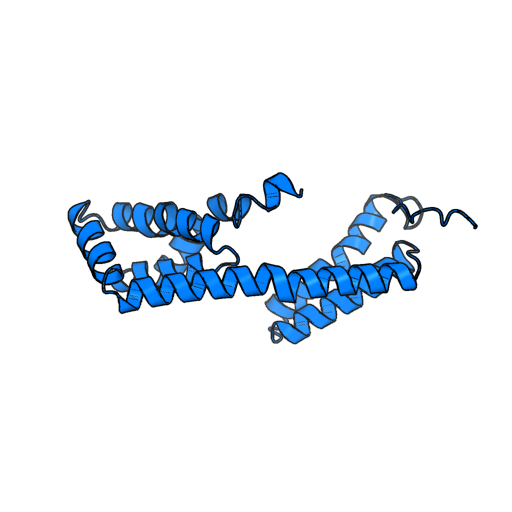14 19.199 1.00 86.62 149 MET A O 1
ATOM 1126 N N . LEU A 1 150 ? -14.026 -4.096 17.055 1.00 88.50 150 LEU A N 1
ATOM 1127 C CA . LEU A 1 150 ? -15.101 -5.081 16.883 1.00 88.50 150 LEU A CA 1
ATOM 1128 C C . LEU A 1 150 ? -14.873 -6.331 17.744 1.00 88.50 150 LEU A C 1
ATOM 1130 O O . LEU A 1 150 ? -15.813 -6.878 18.322 1.00 88.50 150 LEU A O 1
ATOM 1134 N N . MET A 1 151 ? -13.628 -6.793 17.853 1.00 86.75 151 MET A N 1
ATOM 1135 C CA . MET A 1 151 ? -13.303 -7.925 18.723 1.00 86.75 151 MET A CA 1
ATOM 1136 C C . MET A 1 151 ? -13.569 -7.606 20.199 1.00 86.75 151 MET A C 1
ATOM 1138 O O . MET A 1 151 ? -14.059 -8.469 20.928 1.00 86.75 151 MET A O 1
ATOM 1142 N N . SER A 1 152 ? -13.317 -6.369 20.637 1.00 80.94 152 SER A N 1
ATOM 1143 C CA . SER A 1 152 ? -13.534 -5.955 22.028 1.00 80.94 152 SER A CA 1
ATOM 1144 C C . SER A 1 152 ? -15.018 -5.900 22.421 1.00 80.94 152 SER A C 1
ATOM 1146 O O . SER A 1 152 ? -15.342 -6.097 23.591 1.00 80.94 152 SER A O 1
ATOM 1148 N N . ILE A 1 153 ? -15.929 -5.699 21.464 1.00 79.44 153 ILE A N 1
ATOM 1149 C CA . ILE A 1 153 ? -17.392 -5.749 21.671 1.00 79.44 153 ILE A CA 1
ATOM 1150 C C . ILE A 1 153 ? -17.985 -7.158 21.465 1.00 79.44 153 ILE A C 1
ATOM 1152 O O . ILE A 1 153 ? -19.203 -7.324 21.463 1.00 79.44 153 ILE A O 1
ATOM 1156 N N . GLY A 1 154 ? -17.145 -8.186 21.283 1.00 82.38 154 GLY A N 1
ATOM 1157 C CA . GLY A 1 154 ? -17.563 -9.593 21.248 1.00 82.38 154 GLY A CA 1
ATOM 1158 C C . GLY A 1 154 ? -17.704 -10.216 19.857 1.00 82.38 154 GLY A C 1
ATOM 1159 O O . GLY A 1 154 ? -18.175 -11.352 19.751 1.00 82.38 154 GLY A O 1
ATOM 1160 N N . TYR A 1 155 ? -17.289 -9.539 18.778 1.00 88.00 155 TYR A N 1
ATOM 1161 C CA . TYR A 1 155 ? -17.233 -10.195 17.469 1.00 88.00 155 TYR A CA 1
ATOM 1162 C C . TYR A 1 155 ? -16.118 -11.250 17.443 1.00 88.00 155 TYR A C 1
ATOM 1164 O O . TYR A 1 155 ? -14.992 -10.975 17.863 1.00 88.00 155 TYR A O 1
ATOM 1172 N N . PRO A 1 156 ? -16.366 -12.447 16.878 1.00 93.62 156 PRO A N 1
ATOM 1173 C CA . PRO A 1 156 ? -15.297 -13.413 16.680 1.00 93.62 156 PRO A CA 1
ATOM 1174 C C . PRO A 1 156 ? -14.276 -12.870 15.659 1.00 93.62 156 PRO A C 1
ATOM 1176 O O . PRO A 1 156 ? -14.691 -12.223 14.690 1.00 93.62 156 PRO A O 1
ATOM 1179 N N . PRO A 1 157 ? -12.968 -13.173 15.807 1.00 90.56 157 PRO A N 1
ATOM 1180 C CA . PRO A 1 157 ? -11.894 -12.534 15.036 1.00 90.56 157 PRO A CA 1
ATOM 1181 C C . PRO A 1 157 ? -12.105 -12.562 13.520 1.00 90.56 157 PRO A C 1
ATOM 1183 O O . PRO A 1 157 ? -11.917 -11.558 12.840 1.00 90.56 157 PRO A O 1
ATOM 1186 N N . LEU A 1 158 ? -12.572 -13.696 12.985 1.00 95.50 158 LEU A N 1
ATOM 1187 C CA . LEU A 1 158 ? -12.837 -13.832 11.554 1.00 95.50 158 LEU A CA 1
ATOM 1188 C C . LEU A 1 158 ? -13.982 -12.924 11.086 1.00 95.50 158 LEU A C 1
ATOM 1190 O O . LEU A 1 158 ? -13.882 -12.316 10.026 1.00 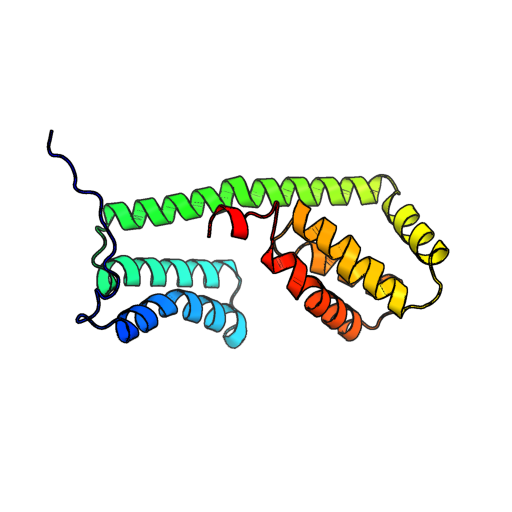95.50 158 LEU A O 1
ATOM 1194 N N . ARG A 1 159 ? -15.062 -12.799 11.870 1.00 93.56 159 ARG A N 1
ATOM 1195 C CA . ARG A 1 159 ? -16.164 -11.889 11.526 1.00 93.56 159 ARG A CA 1
ATOM 1196 C C . ARG A 1 159 ? -15.730 -10.436 11.644 1.00 93.56 159 ARG A C 1
ATOM 1198 O O . ARG A 1 159 ? -16.097 -9.656 10.782 1.00 93.56 159 ARG A O 1
ATOM 1205 N N . ALA A 1 160 ? -14.945 -10.085 12.660 1.00 93.06 160 ALA A N 1
ATOM 1206 C CA . ALA A 1 160 ? -14.398 -8.738 12.790 1.00 93.06 160 ALA A CA 1
ATOM 1207 C C . ALA A 1 160 ? -13.544 -8.369 11.566 1.00 93.06 160 ALA A C 1
ATOM 1209 O O . ALA A 1 160 ? -13.806 -7.359 10.919 1.00 93.06 160 ALA A O 1
ATOM 1210 N N . ALA A 1 161 ? -12.601 -9.238 11.186 1.00 93.69 161 ALA A N 1
ATOM 1211 C CA . ALA A 1 161 ? -11.753 -9.032 10.016 1.00 93.69 161 ALA A CA 1
ATOM 1212 C C . ALA A 1 161 ? -12.570 -8.900 8.721 1.00 93.69 161 ALA A C 1
ATOM 1214 O O . ALA A 1 161 ? -12.358 -7.962 7.961 1.00 93.69 161 ALA A O 1
ATOM 1215 N N . LEU A 1 162 ? -13.533 -9.798 8.482 1.00 94.94 162 LEU A N 1
ATOM 1216 C CA . LEU A 1 162 ? -14.380 -9.745 7.287 1.00 94.94 162 LEU A CA 1
ATOM 1217 C C . LEU A 1 162 ? -15.230 -8.473 7.235 1.00 94.94 162 LEU A C 1
ATOM 1219 O O . LEU A 1 162 ? -15.276 -7.825 6.194 1.00 94.94 162 LEU A O 1
ATOM 1223 N N . THR A 1 163 ? -15.878 -8.101 8.341 1.00 94.38 163 THR A N 1
ATOM 1224 C CA . THR A 1 163 ? -16.726 -6.904 8.405 1.00 94.38 163 THR A CA 1
ATOM 1225 C C . THR A 1 163 ? -15.917 -5.641 8.144 1.00 94.38 163 THR A C 1
ATOM 1227 O O . THR A 1 163 ? -16.351 -4.798 7.366 1.00 94.38 163 THR A O 1
ATOM 1230 N N . VAL A 1 164 ? -14.733 -5.518 8.746 1.00 94.19 164 VAL A N 1
ATOM 1231 C CA . VAL A 1 164 ? -13.885 -4.335 8.574 1.00 94.19 164 VAL A CA 1
ATOM 1232 C C . VAL A 1 164 ? -13.269 -4.274 7.184 1.00 94.19 164 VAL A C 1
ATOM 1234 O O . VAL A 1 164 ? -13.290 -3.216 6.563 1.00 94.19 164 VAL A O 1
ATOM 1237 N N . LEU A 1 165 ? -12.772 -5.395 6.655 1.00 93.19 165 LEU A N 1
ATOM 1238 C CA . LEU A 1 165 ? -12.239 -5.438 5.291 1.00 93.19 165 LEU A CA 1
ATOM 1239 C C . LEU A 1 165 ? -13.319 -5.098 4.262 1.00 93.19 165 LEU A C 1
ATOM 1241 O O . LEU A 1 165 ? -13.046 -4.348 3.329 1.00 93.19 165 LEU A O 1
ATOM 1245 N N . LEU A 1 166 ? -14.542 -5.606 4.448 1.00 94.38 166 LEU A N 1
ATOM 1246 C CA . LEU A 1 166 ? -15.678 -5.283 3.589 1.00 94.38 166 LEU A CA 1
ATOM 1247 C C . LEU A 1 166 ? -16.059 -3.802 3.708 1.00 94.38 166 LEU A C 1
ATOM 1249 O O . LEU A 1 166 ? -16.200 -3.127 2.692 1.00 94.38 166 LEU A O 1
ATOM 1253 N N . ALA A 1 167 ? -16.192 -3.285 4.930 1.00 93.50 167 ALA A N 1
ATOM 1254 C CA . ALA A 1 167 ? -16.547 -1.891 5.170 1.00 93.50 167 ALA A CA 1
ATOM 1255 C C . ALA A 1 167 ? -15.503 -0.921 4.596 1.00 93.50 167 ALA A C 1
ATOM 1257 O O . ALA A 1 167 ? -15.877 0.105 4.029 1.00 93.50 167 ALA A O 1
ATOM 1258 N N . ASN A 1 168 ? -14.214 -1.273 4.658 1.00 92.44 168 ASN A N 1
ATOM 1259 C CA . ASN A 1 168 ? -13.141 -0.420 4.157 1.00 92.44 168 ASN A CA 1
ATOM 1260 C C . ASN A 1 168 ? -13.043 -0.371 2.619 1.00 92.44 168 ASN A C 1
ATOM 1262 O O . ASN A 1 168 ? -12.330 0.475 2.089 1.00 92.44 168 ASN A O 1
ATOM 1266 N N . THR A 1 169 ? -13.771 -1.220 1.880 1.00 89.38 169 THR A N 1
ATOM 1267 C CA . THR A 1 169 ? -13.735 -1.213 0.401 1.00 89.38 169 THR A CA 1
ATOM 1268 C C . THR A 1 169 ? -14.191 0.108 -0.221 1.00 89.38 169 THR A C 1
ATOM 1270 O O . THR A 1 169 ? -13.681 0.480 -1.275 1.00 89.38 169 THR A O 1
ATOM 1273 N N . ALA A 1 170 ? -15.119 0.831 0.416 1.00 88.00 170 ALA A N 1
ATOM 1274 C CA . ALA A 1 170 ? -15.575 2.131 -0.071 1.00 88.00 170 ALA A CA 1
ATOM 1275 C C . ALA A 1 170 ? -14.630 3.283 0.333 1.00 88.00 170 ALA A C 1
ATOM 1277 O O . ALA A 1 170 ? -14.192 4.004 -0.563 1.00 88.00 170 ALA A O 1
ATOM 1278 N N . PRO A 1 171 ? -14.246 3.460 1.616 1.00 85.19 171 PRO A N 1
ATOM 1279 C CA . PRO A 1 171 ? -13.317 4.519 2.020 1.00 85.19 171 PRO A CA 1
ATOM 1280 C C . PRO A 1 171 ? -11.931 4.428 1.372 1.00 85.19 171 PRO A C 1
ATOM 1282 O O . PRO A 1 171 ? -11.373 5.454 0.986 1.00 85.19 171 PRO A O 1
ATOM 1285 N N . VAL A 1 172 ? -11.384 3.220 1.188 1.00 86.12 172 VAL A N 1
ATOM 1286 C CA . VAL A 1 172 ? -10.027 3.039 0.636 1.00 86.12 172 VAL A CA 1
ATOM 1287 C C . VAL A 1 172 ? -9.894 3.552 -0.801 1.00 86.12 172 VAL A C 1
ATOM 1289 O O . VAL A 1 172 ? -8.809 3.952 -1.210 1.00 86.12 172 VAL A O 1
ATOM 1292 N N . ALA A 1 173 ? -10.996 3.592 -1.560 1.00 83.94 173 ALA A N 1
ATOM 1293 C CA . ALA A 1 173 ? -11.011 4.166 -2.904 1.00 83.94 173 ALA A CA 1
ATOM 1294 C C . ALA A 1 173 ? -10.727 5.678 -2.892 1.00 83.94 173 ALA A C 1
ATOM 1296 O O . ALA A 1 173 ? -10.156 6.204 -3.845 1.00 83.94 173 ALA A O 1
ATOM 1297 N N . PHE A 1 174 ? -11.096 6.367 -1.807 1.00 81.75 174 PHE A N 1
ATOM 1298 C CA . PHE A 1 174 ? -10.763 7.772 -1.584 1.00 81.75 174 PHE A CA 1
ATOM 1299 C C . PHE A 1 174 ? -9.361 7.918 -0.986 1.00 81.75 174 PHE A C 1
ATOM 1301 O O . PHE A 1 174 ? -8.660 8.858 -1.335 1.00 81.75 174 PHE A O 1
ATOM 1308 N N . GLY A 1 175 ? -8.929 6.987 -0.131 1.00 77.88 175 GLY A N 1
ATOM 1309 C CA . GLY A 1 175 ? -7.605 6.997 0.495 1.00 77.88 175 GLY A CA 1
ATOM 1310 C C . GLY A 1 175 ? -7.355 8.205 1.410 1.00 77.88 175 GLY A C 1
ATOM 1311 O O . GLY A 1 175 ? -8.245 9.019 1.673 1.00 77.88 175 GLY A O 1
ATOM 1312 N N . ALA A 1 176 ? -6.115 8.337 1.891 1.00 77.81 176 ALA A N 1
ATOM 1313 C CA . ALA A 1 176 ? -5.723 9.447 2.759 1.00 77.81 176 ALA A CA 1
ATOM 1314 C C . ALA A 1 176 ? -5.888 10.791 2.032 1.00 77.81 176 ALA A C 1
ATOM 1316 O O . ALA A 1 176 ? -5.330 10.987 0.949 1.00 77.81 176 ALA A O 1
ATOM 1317 N N . ILE A 1 177 ? -6.648 11.714 2.628 1.00 79.75 177 ILE A N 1
ATOM 1318 C CA . ILE A 1 177 ? -6.877 13.085 2.131 1.00 79.75 177 ILE A CA 1
ATOM 1319 C C . ILE A 1 177 ? -7.321 13.108 0.649 1.00 79.75 177 ILE A C 1
ATOM 1321 O O . ILE A 1 177 ? -6.938 13.986 -0.118 1.00 79.75 177 ILE A O 1
ATOM 1325 N N . ALA A 1 178 ? -8.111 12.119 0.213 1.00 78.31 178 ALA A N 1
ATOM 1326 C CA . ALA A 1 178 ? -8.572 12.004 -1.176 1.00 78.31 178 ALA A CA 1
ATOM 1327 C C . ALA A 1 178 ? -7.436 11.925 -2.228 1.00 78.31 178 ALA A C 1
ATOM 1329 O O . ALA A 1 178 ? -7.665 12.241 -3.397 1.00 78.31 178 ALA A O 1
ATOM 1330 N N . THR A 1 179 ? -6.219 11.513 -1.838 1.00 75.31 179 THR A N 1
ATOM 1331 C CA . THR A 1 179 ? -5.018 11.532 -2.701 1.00 75.31 179 THR A CA 1
ATOM 1332 C C . THR A 1 179 ? -5.246 10.836 -4.057 1.00 75.31 179 THR A C 1
ATOM 1334 O O . THR A 1 179 ? -5.043 11.485 -5.081 1.00 75.31 179 THR A O 1
ATOM 1337 N N . PRO A 1 180 ? -5.766 9.592 -4.117 1.00 73.44 180 PRO A N 1
ATOM 1338 C CA . PRO A 1 180 ? -6.161 8.938 -5.366 1.00 73.44 180 PRO A CA 1
ATOM 1339 C C . PRO A 1 180 ? -7.050 9.755 -6.309 1.00 73.44 180 PRO A C 1
ATOM 1341 O O . PRO A 1 180 ? -6.991 9.535 -7.506 1.00 73.44 180 PRO A O 1
ATOM 1344 N N . ILE A 1 181 ? -7.879 10.679 -5.822 1.00 76.94 181 ILE A N 1
ATOM 1345 C CA . ILE A 1 181 ? -8.776 11.470 -6.682 1.00 76.94 181 ILE A CA 1
ATOM 1346 C C . ILE A 1 181 ? -8.049 12.672 -7.286 1.00 76.94 181 ILE A C 1
ATOM 1348 O O . ILE A 1 181 ? -8.350 13.076 -8.405 1.00 76.94 181 ILE A O 1
ATOM 1352 N N . ILE A 1 182 ? -7.105 13.256 -6.548 1.00 74.38 182 ILE A N 1
ATOM 1353 C CA . ILE A 1 182 ? -6.362 14.441 -6.991 1.00 74.38 182 ILE A CA 1
ATOM 1354 C C . ILE A 1 182 ? -5.121 14.095 -7.824 1.00 74.38 182 ILE A C 1
ATOM 1356 O O . ILE A 1 182 ? -4.620 14.968 -8.529 1.00 74.38 182 ILE A O 1
ATOM 1360 N N . THR A 1 183 ? -4.617 12.857 -7.743 1.00 66.94 183 THR A N 1
ATOM 1361 C CA . THR A 1 183 ? -3.406 12.419 -8.462 1.00 66.94 183 THR A CA 1
ATOM 1362 C C . THR A 1 183 ? -3.630 11.345 -9.533 1.00 66.94 183 THR A C 1
ATOM 1364 O O . THR A 1 183 ? -2.646 10.963 -10.166 1.00 66.94 183 THR A O 1
ATOM 1367 N N . ALA A 1 184 ? -4.847 10.810 -9.702 1.00 51.25 184 ALA A N 1
ATOM 1368 C CA . ALA A 1 184 ? -5.147 9.800 -10.732 1.00 51.25 184 ALA A CA 1
ATOM 1369 C C . ALA A 1 184 ? -5.415 10.391 -12.121 1.00 51.25 184 ALA A C 1
ATOM 1371 O O . ALA A 1 184 ? -5.860 11.558 -12.209 1.00 51.25 184 ALA A O 1
#

Secondary structure (DSSP, 8-state):
----PPP---S-TTTT-HHHHHHHHTHHHHHHHIIIIIS---HHHHHHHHHHHHHHIIIIIS---HHHHHHHHHHHHHHIIIIIHHHHHHHHHHHHHHHHTSHHHHHHHHHHHH-S-HHHHHIIIIIIIHHHHHHHT-TTHHHHHHHHHHHHTT--HHHHHHHHHHHTTTHHHH-GGGHHHHH-

Radius of gyration: 21.44 Å; chains: 1; bounding box: 50×41×60 Å

Sequence (184 aa):
MELRVPYQPEIAPVNGSLTLSALVALLPLLTIFITLGALRWKAHWAGLSAVAVAILVAIFGFNMPVGLTVFSALEGAAFGIFPITWIVLCAIWMYELTVESGHFEDLRSTFHVISDDPRILAILIAFCFGGLMEALAGFGAPVAITGVMLMSIGYPPLRAALTVLLANTAPVAFGAIATPIITA

Foldseek 3Di:
DDDPDPDDFDCQQDVNDNVVLVVLVCVLVVQLCCCCPVVVDDNVVSNVRSLVSVLVCCCPVRVHPNVVSVVVSVVVVCCCVPVLVVLQVVLVVVVVVCVVVCVVVVVLVVLVVVDPDLVVSLCCLQAVVLLVSQQRRNDCPSLVVSLVSSVVNPDDSVRSNVSNVVNCPVSNCCGHNNCNVVPD

pLDDT: mean 84.43, std 10.71, range [43.53, 96.88]